Protein AF-A0A837IQN3-F1 (afdb_monomer)

Foldseek 3Di:
DDDDDDDDDDDDDDDDDPPPVPPPPPPPFLPWPKDWWWFQDPVQRFIKIKMFGPLFFQKKWKAFPDPQDIDMDGPPPRDRMDMDTRQPSDHQVSQQRWIKMWTAGPVRRIKIWTWHHADPRRITDIDIDGPDDPDPDPDDDPDDPPDDDDPDPDPDQPPDDAPDVLLVRQGDPVSSVVSCVDLVRVVSVLVVCVVSVNDDPVVSVVSVVVNVCVVVVHDSND

pLDDT: mean 77.48, std 19.76, range [36.91, 95.38]

Nearest PDB structures (foldseek):
  1m4k-assembly1_A  TM=4.590E-01  e=3.518E-01  Homo sapiens
  5mc6-assembly1_k  TM=3.216E-01  e=1.235E+00  Saccharomyces cerevisiae S288C
  8qcb-assembly1_D  TM=3.231E-01  e=1.769E+00  Saccharomyces cerevisiae
  4buj-assembly2_G  TM=3.350E-01  e=3.848E+00  Saccharomyces cerevisiae S288C

Organism: NCBI:txid1618621

Sequence (222 aa):
MSESSKLSKLSKLSLIGLLVFVFFIAQAQTTGNATLSLVKDKSSDLFVLTFGDPEGIQSFALEFSTDKPPYSGDLGGCPKSRKIDNIGAVNDSDLAKTVKGRIVDCRGGETEFEISSTDASGRAQVKKLSKEPPPPATAPTPSVVAPTPAPTSVEPKKELKYPIAELGNCSSEESCKKYCDGPANMERCVAFAEEHNLIPREEIERGKKFIEVVKSGGGPGG

Structure (mmCIF, N/CA/C/O backbone):
data_AF-A0A837IQN3-F1
#
_entry.id   AF-A0A837IQN3-F1
#
loop_
_atom_site.group_PDB
_atom_site.id
_atom_site.type_symbol
_atom_site.label_atom_id
_atom_site.label_alt_id
_atom_site.label_comp_id
_atom_site.label_asym_id
_atom_site.label_entity_id
_atom_site.label_seq_id
_atom_site.pdbx_PDB_ins_code
_atom_site.Cartn_x
_atom_site.Cartn_y
_atom_site.Cartn_z
_atom_site.occupancy
_atom_site.B_iso_or_equiv
_atom_site.auth_seq_id
_atom_site.auth_comp_id
_atom_site.auth_asym_id
_atom_site.auth_atom_id
_atom_site.pdbx_PDB_model_num
ATOM 1 N N . MET A 1 1 ? 53.420 33.203 59.056 1.00 40.72 1 MET A N 1
ATOM 2 C CA . MET A 1 1 ? 53.533 33.263 57.581 1.00 40.72 1 MET A CA 1
ATOM 3 C C . MET A 1 1 ? 52.164 33.706 57.072 1.00 40.72 1 MET A C 1
ATOM 5 O O . MET A 1 1 ? 51.262 32.890 57.061 1.00 40.72 1 MET A O 1
ATOM 9 N N . SER A 1 2 ? 51.817 34.995 57.066 1.00 40.25 2 SER A N 1
ATOM 10 C CA . SER A 1 2 ? 52.305 36.100 56.218 1.00 40.25 2 SER A CA 1
ATOM 11 C C . SER A 1 2 ? 52.022 35.877 54.730 1.00 40.25 2 SER A C 1
ATOM 13 O O . SER A 1 2 ? 52.845 35.261 54.076 1.00 40.25 2 SER A O 1
ATOM 15 N N . GLU A 1 3 ? 50.856 36.342 54.260 1.00 45.78 3 GLU A N 1
ATOM 16 C CA . GLU A 1 3 ? 50.618 37.136 53.029 1.00 45.78 3 GLU A CA 1
ATOM 17 C C . GLU A 1 3 ? 49.091 37.320 52.885 1.00 45.78 3 GLU A C 1
ATOM 19 O O . GLU A 1 3 ? 48.366 36.392 52.554 1.00 45.78 3 GLU A O 1
ATOM 24 N N . SER A 1 4 ? 48.472 38.364 53.438 1.00 44.56 4 SER A N 1
ATOM 25 C CA . SER A 1 4 ? 48.421 39.759 52.972 1.00 44.56 4 SER A CA 1
ATOM 26 C C . SER A 1 4 ? 47.969 39.961 51.518 1.00 44.56 4 SER A C 1
ATOM 28 O O . SER A 1 4 ? 48.751 39.941 50.579 1.00 44.56 4 SER A O 1
ATOM 30 N N . SER A 1 5 ? 46.719 40.428 51.424 1.00 43.44 5 SER A N 1
ATOM 31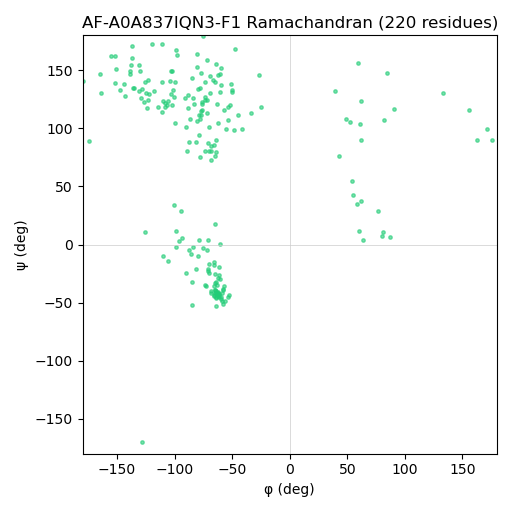 C CA . SER A 1 5 ? 46.314 41.639 50.692 1.00 43.44 5 SER A CA 1
ATOM 32 C C . SER A 1 5 ? 46.099 41.569 49.172 1.00 43.44 5 SER A C 1
ATOM 34 O O . SER A 1 5 ? 47.027 41.698 48.384 1.00 43.44 5 SER A O 1
ATOM 36 N N . LYS A 1 6 ? 44.822 41.621 48.764 1.00 42.06 6 LYS A N 1
ATOM 37 C CA . LYS A 1 6 ? 44.186 42.878 48.303 1.00 42.06 6 LYS A CA 1
ATOM 38 C C . LYS A 1 6 ? 42.692 42.678 48.037 1.00 42.06 6 LYS A C 1
ATOM 40 O O . LYS A 1 6 ? 42.242 42.415 46.929 1.00 42.06 6 LYS A O 1
ATOM 45 N N . LEU A 1 7 ? 41.924 42.881 49.102 1.00 46.28 7 LEU A N 1
ATOM 46 C CA . LEU A 1 7 ? 40.543 43.333 49.037 1.00 46.28 7 LEU A CA 1
ATOM 47 C C . LEU A 1 7 ? 40.584 44.867 48.911 1.00 46.28 7 LEU A C 1
ATOM 49 O O . LEU A 1 7 ? 41.174 45.514 49.775 1.00 46.28 7 LEU A O 1
ATOM 53 N N . SER A 1 8 ? 40.019 45.445 47.847 1.00 40.47 8 SER A N 1
ATOM 54 C CA . SER A 1 8 ? 39.244 46.708 47.853 1.00 40.47 8 SER A CA 1
ATOM 55 C C . SER A 1 8 ? 39.238 47.412 46.490 1.00 40.47 8 SER A C 1
ATOM 57 O O . SER A 1 8 ? 40.264 47.894 46.015 1.00 40.47 8 SER A O 1
ATOM 59 N N . LYS A 1 9 ? 38.036 47.507 45.903 1.00 42.97 9 LYS A N 1
ATOM 60 C CA . LYS A 1 9 ? 37.365 48.718 45.369 1.00 42.97 9 LYS A CA 1
ATOM 61 C C . LYS A 1 9 ? 36.244 48.249 44.422 1.00 42.97 9 LYS A C 1
ATOM 63 O O . LYS A 1 9 ? 36.519 47.818 43.315 1.00 42.97 9 LYS A O 1
ATOM 68 N N . LEU A 1 10 ? 35.020 48.024 44.908 1.00 46.28 10 LEU A N 1
ATOM 69 C CA . LEU A 1 10 ? 33.919 49.005 45.017 1.00 46.28 10 LEU A CA 1
ATOM 70 C C . LEU A 1 10 ? 33.645 49.811 43.735 1.00 46.28 10 LEU A C 1
ATOM 72 O O . LEU A 1 10 ? 34.372 50.759 43.455 1.00 46.28 10 LEU A O 1
ATOM 76 N N . SER A 1 11 ? 32.519 49.492 43.080 1.00 36.91 11 SER A N 1
ATOM 77 C CA . SER A 1 11 ? 31.641 50.325 42.218 1.00 36.91 11 SER A CA 1
ATOM 78 C C . SER A 1 11 ? 31.300 49.570 40.933 1.00 36.91 11 SER A C 1
ATOM 80 O O . SER A 1 11 ? 32.215 49.124 40.266 1.00 36.91 11 SER A O 1
ATOM 82 N N . LYS A 1 12 ? 30.071 49.415 40.441 1.00 42.44 12 LYS A N 1
ATOM 83 C CA . LYS A 1 12 ? 28.720 49.920 40.737 1.00 42.44 12 LYS A CA 1
ATOM 84 C C . LYS A 1 12 ? 27.779 48.959 39.968 1.00 42.44 12 LYS A C 1
ATOM 86 O O . LYS A 1 12 ? 28.095 48.591 38.847 1.00 42.44 12 LYS A O 1
ATOM 91 N N . LEU A 1 13 ? 26.744 48.423 40.614 1.00 44.00 13 LEU A N 1
ATOM 92 C CA . LEU A 1 13 ? 25.331 48.694 40.292 1.00 44.00 13 LEU A CA 1
ATOM 93 C C . LEU A 1 13 ? 24.852 48.296 38.870 1.00 44.00 13 LEU A C 1
ATOM 95 O O . LEU A 1 13 ? 25.105 49.028 37.925 1.00 44.00 13 LEU A O 1
ATOM 99 N N . SER A 1 14 ? 24.105 47.186 38.766 1.00 43.91 14 SER A N 1
ATOM 100 C CA . SER A 1 14 ? 22.840 46.997 38.007 1.00 43.91 14 SER A CA 1
ATOM 101 C C . SER A 1 14 ? 22.526 45.492 38.052 1.00 43.91 14 SER A C 1
ATOM 103 O O . SER A 1 14 ? 23.272 44.698 37.497 1.00 43.91 14 SER A O 1
ATOM 105 N N . LEU A 1 15 ? 21.639 44.979 38.909 1.00 45.91 15 LEU A N 1
ATOM 106 C CA . LEU A 1 15 ? 20.175 44.946 38.769 1.00 45.91 15 LEU A CA 1
ATOM 107 C C . LEU A 1 15 ? 19.699 44.653 37.334 1.00 45.91 15 LEU A C 1
ATOM 109 O O . LEU A 1 15 ? 20.104 45.356 36.412 1.00 45.91 15 LEU A O 1
ATOM 113 N N . ILE A 1 16 ? 18.752 43.704 37.231 1.00 50.19 16 ILE A N 1
ATOM 114 C CA . ILE A 1 16 ? 18.072 43.159 36.035 1.00 50.19 16 ILE A CA 1
ATOM 115 C C . ILE A 1 16 ? 18.830 41.943 35.468 1.00 50.19 16 ILE A C 1
ATOM 117 O O . ILE A 1 16 ? 19.965 42.061 35.047 1.00 50.19 16 ILE A O 1
ATOM 121 N N . GLY A 1 17 ? 18.315 40.721 35.420 1.00 50.53 17 GLY A N 1
ATOM 122 C CA . GLY A 1 17 ? 16.997 40.187 35.706 1.00 50.53 17 GLY A CA 1
ATOM 123 C C . GLY A 1 17 ? 17.070 38.677 35.468 1.00 50.53 17 GLY A C 1
ATOM 124 O O . GLY A 1 17 ? 17.737 38.208 34.549 1.00 50.53 17 GLY A O 1
ATOM 125 N N . LEU A 1 18 ? 16.411 37.927 36.342 1.00 51.44 18 LEU A N 1
ATOM 126 C CA . LEU A 1 18 ? 16.206 36.487 36.274 1.00 51.44 18 LEU A CA 1
ATOM 127 C C . LEU A 1 18 ? 15.337 36.144 35.044 1.00 51.44 18 LEU A C 1
ATOM 129 O O . LEU A 1 18 ? 14.146 35.888 35.174 1.00 51.44 18 LEU A O 1
ATOM 133 N N . LEU A 1 19 ? 15.905 36.177 33.838 1.00 51.06 19 LEU A N 1
ATOM 134 C CA . LEU A 1 19 ? 15.288 35.606 32.639 1.00 51.06 19 LEU A CA 1
ATOM 135 C C . LEU A 1 19 ? 15.731 34.147 32.546 1.00 51.06 19 LEU A C 1
ATOM 137 O O . LEU A 1 19 ? 16.654 33.790 31.816 1.00 51.06 19 LEU A O 1
ATOM 141 N N . VAL A 1 20 ? 15.063 33.296 33.327 1.00 53.78 20 VAL A N 1
ATOM 142 C CA . VAL A 1 20 ? 14.983 31.868 33.018 1.00 53.78 20 VAL A CA 1
ATOM 143 C C . VAL A 1 20 ? 14.225 31.788 31.697 1.00 53.78 20 VAL A C 1
ATOM 145 O O . VAL A 1 20 ? 12.997 31.777 31.659 1.00 53.78 20 VAL A O 1
ATOM 148 N N . PHE A 1 21 ? 14.975 31.832 30.600 1.00 54.56 21 PHE A N 1
ATOM 149 C CA . PHE A 1 21 ? 14.478 31.591 29.257 1.00 54.56 21 PHE A CA 1
ATOM 150 C C . PHE A 1 21 ? 14.155 30.099 29.189 1.00 54.56 21 PHE A C 1
ATOM 152 O O . PHE A 1 21 ? 14.962 29.277 28.756 1.00 54.56 21 PHE A O 1
ATOM 159 N N . VAL A 1 22 ? 12.988 29.728 29.717 1.00 50.69 22 VAL A N 1
ATOM 160 C CA . VAL A 1 22 ? 12.409 28.413 29.479 1.00 50.69 22 VAL A CA 1
ATOM 161 C C . VAL A 1 22 ? 12.015 28.398 28.006 1.00 50.69 22 VAL A C 1
ATOM 163 O O . VAL A 1 22 ? 10.890 28.718 27.632 1.00 50.69 22 VAL A O 1
ATOM 166 N N . PHE A 1 23 ? 12.986 28.078 27.153 1.00 49.59 23 PHE A N 1
ATOM 167 C CA . PHE A 1 23 ? 12.760 27.618 25.793 1.00 49.59 23 PHE A CA 1
ATOM 168 C C . PHE A 1 23 ? 12.019 26.277 25.904 1.00 49.59 23 PHE A C 1
ATOM 170 O O . PHE A 1 23 ? 12.611 25.204 25.812 1.00 49.59 23 PHE A O 1
ATOM 177 N N . PHE A 1 24 ? 10.706 26.325 26.138 1.00 46.81 24 PHE A N 1
ATOM 178 C CA . PHE A 1 24 ? 9.820 25.226 25.774 1.00 46.81 24 PHE A CA 1
ATOM 179 C C . PHE A 1 24 ? 9.775 25.198 24.246 1.00 46.81 24 PHE A C 1
ATOM 181 O O . PHE A 1 24 ? 8.877 25.749 23.613 1.00 46.81 24 PHE A O 1
ATOM 188 N N . ILE A 1 25 ? 10.803 24.602 23.640 1.00 51.53 25 ILE A N 1
ATOM 189 C CA . ILE A 1 25 ? 10.743 24.205 22.240 1.00 51.53 25 ILE A CA 1
ATOM 190 C C 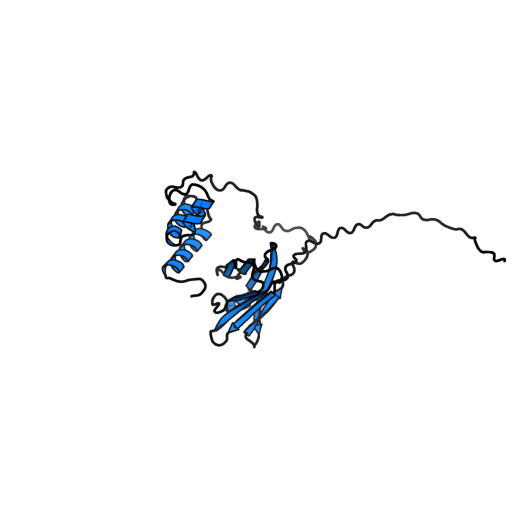. ILE A 1 25 ? 9.758 23.039 22.204 1.00 51.53 25 ILE A C 1
ATOM 192 O O . ILE A 1 25 ? 10.087 21.920 22.598 1.00 51.53 25 ILE A O 1
ATOM 196 N N . ALA A 1 26 ? 8.530 23.321 21.780 1.00 51.56 26 ALA A N 1
ATOM 197 C CA . ALA A 1 26 ? 7.564 22.304 21.403 1.00 51.56 26 ALA A CA 1
ATOM 198 C C . ALA A 1 26 ? 8.096 21.582 20.156 1.00 51.56 26 ALA A C 1
ATOM 200 O O . ALA A 1 26 ? 7.812 21.965 19.025 1.00 51.56 26 ALA A O 1
ATOM 201 N N . GLN A 1 27 ? 8.927 20.563 20.365 1.00 44.50 27 GLN A N 1
ATOM 202 C CA . GLN A 1 27 ? 9.360 19.664 19.307 1.00 44.50 27 GLN A CA 1
ATOM 203 C C . GLN A 1 27 ? 8.261 18.618 19.100 1.00 44.50 27 GLN A C 1
ATOM 205 O O . GLN A 1 27 ? 8.277 17.556 19.719 1.00 44.50 27 GLN A O 1
ATOM 210 N N . ALA A 1 28 ? 7.289 18.909 18.237 1.00 48.69 28 ALA A N 1
ATOM 211 C CA . ALA A 1 28 ? 6.463 17.860 17.649 1.00 48.69 28 ALA A CA 1
ATOM 212 C C . ALA A 1 28 ? 7.322 17.131 16.602 1.00 48.69 28 ALA A C 1
ATOM 214 O O . ALA A 1 28 ? 7.287 17.449 15.416 1.00 48.69 28 ALA A O 1
ATOM 215 N N . GLN A 1 29 ? 8.181 16.219 17.060 1.00 42.34 29 GLN A N 1
ATOM 216 C CA . GLN A 1 29 ? 9.020 15.414 16.180 1.00 42.34 29 GLN A CA 1
ATOM 217 C C . GLN A 1 29 ? 8.162 14.304 15.573 1.00 42.34 29 GLN A C 1
ATOM 219 O O . GLN A 1 29 ? 7.694 13.415 16.278 1.00 42.34 29 GLN A O 1
ATOM 224 N N . THR A 1 30 ? 7.967 14.325 14.259 1.00 48.56 30 THR A N 1
ATOM 225 C CA . THR A 1 30 ? 7.559 13.125 13.524 1.00 48.56 30 THR A CA 1
ATOM 226 C C . THR A 1 30 ? 8.818 12.273 13.330 1.00 48.56 30 THR A C 1
ATOM 228 O O . THR A 1 30 ? 9.626 12.546 12.444 1.00 48.56 30 THR A O 1
ATOM 231 N N . THR A 1 31 ? 9.036 11.320 14.243 1.00 56.06 31 THR A N 1
ATOM 232 C CA . THR A 1 31 ? 10.274 10.535 14.446 1.00 56.06 31 THR A CA 1
ATOM 233 C C . THR A 1 31 ? 10.292 9.189 13.720 1.00 56.06 31 THR A C 1
ATOM 235 O O . THR A 1 31 ? 10.882 8.235 14.223 1.00 56.06 31 THR A O 1
ATOM 238 N N . GLY A 1 32 ? 9.608 9.042 12.590 1.00 67.75 32 GLY A N 1
ATOM 239 C CA . GLY A 1 32 ? 9.629 7.762 11.887 1.00 67.75 32 GLY A CA 1
ATOM 240 C C . GLY A 1 32 ? 11.016 7.497 11.287 1.00 67.75 32 GLY A C 1
ATOM 241 O O . GLY A 1 32 ? 11.582 8.372 10.621 1.00 67.75 32 GLY A O 1
ATOM 242 N N . ASN A 1 33 ? 11.599 6.316 11.515 1.00 83.44 33 ASN A N 1
ATOM 243 C CA . ASN A 1 33 ? 12.927 5.935 11.005 1.00 83.44 33 ASN A CA 1
ATOM 244 C C . ASN A 1 33 ? 12.861 5.076 9.741 1.00 83.44 33 ASN A C 1
ATOM 246 O O . ASN A 1 33 ? 13.891 4.574 9.283 1.00 83.44 33 ASN A O 1
ATOM 250 N N . ALA A 1 34 ? 11.680 4.972 9.135 1.00 92.25 34 ALA A N 1
ATOM 251 C CA . ALA A 1 34 ? 11.477 4.139 7.973 1.00 92.25 34 ALA A CA 1
ATOM 252 C C . ALA A 1 34 ? 12.380 4.544 6.800 1.00 92.25 34 ALA A C 1
ATOM 254 O O . ALA A 1 34 ? 12.748 5.715 6.607 1.00 92.25 34 ALA A O 1
ATOM 255 N N . THR A 1 35 ? 12.674 3.539 5.988 1.00 94.25 35 THR A N 1
ATOM 256 C CA . THR A 1 35 ? 13.370 3.602 4.709 1.00 94.25 35 THR A CA 1
ATOM 257 C C . THR A 1 35 ? 12.471 2.999 3.639 1.00 94.25 35 THR A C 1
ATOM 259 O O . THR A 1 35 ? 11.776 2.013 3.889 1.00 94.25 35 THR A O 1
ATOM 262 N N . LEU A 1 36 ? 12.485 3.594 2.448 1.00 94.81 36 LEU A N 1
ATOM 263 C CA . LEU A 1 36 ? 11.714 3.145 1.295 1.00 94.81 36 LEU A CA 1
ATOM 264 C C . LEU A 1 36 ? 12.612 3.188 0.058 1.00 94.81 36 LEU A C 1
ATOM 266 O O . LEU A 1 36 ? 13.326 4.162 -0.168 1.00 94.81 36 LEU A O 1
ATOM 270 N N . SER A 1 37 ? 12.575 2.125 -0.738 1.00 94.44 37 SER A N 1
ATOM 271 C CA . SER A 1 37 ? 13.265 2.010 -2.020 1.00 94.44 37 SER A CA 1
ATOM 272 C C . SER A 1 37 ? 12.320 1.407 -3.048 1.00 94.44 37 SER A C 1
ATOM 274 O O . SER A 1 37 ? 11.650 0.415 -2.765 1.00 94.44 37 SER A O 1
ATOM 276 N N . LEU A 1 38 ? 12.285 1.994 -4.240 1.00 94.75 38 LEU A N 1
ATOM 277 C CA . LEU A 1 38 ? 11.499 1.506 -5.362 1.00 94.75 38 LEU A CA 1
ATOM 278 C C . LEU A 1 38 ? 12.426 1.343 -6.568 1.00 94.75 38 LEU A C 1
ATOM 280 O O . LEU A 1 38 ? 13.103 2.291 -6.971 1.00 94.75 38 LEU A O 1
ATOM 284 N N . VAL A 1 39 ? 12.483 0.137 -7.126 1.00 95.19 39 VAL A N 1
ATOM 285 C CA . VAL A 1 39 ? 13.380 -0.196 -8.240 1.00 95.19 39 VAL A CA 1
ATOM 286 C C . VAL A 1 39 ? 12.585 -0.855 -9.352 1.00 95.19 39 VAL A C 1
ATOM 288 O O . VAL A 1 39 ? 11.894 -1.841 -9.114 1.00 95.19 39 VAL A O 1
ATOM 291 N N . LYS A 1 40 ? 12.692 -0.320 -10.564 1.00 93.50 40 LYS A N 1
ATOM 292 C CA . LYS A 1 40 ? 12.111 -0.903 -11.766 1.00 93.50 40 LYS A CA 1
ATOM 293 C C . LYS A 1 40 ? 12.953 -2.088 -12.222 1.00 93.50 40 LYS A C 1
ATOM 295 O O . LYS A 1 40 ? 14.149 -1.944 -12.491 1.00 93.50 40 LYS A O 1
ATOM 300 N N . ASP A 1 41 ? 12.334 -3.250 -12.329 1.00 88.88 41 ASP A N 1
ATOM 301 C CA . ASP A 1 41 ? 12.925 -4.407 -12.977 1.00 88.88 41 ASP A CA 1
ATOM 302 C C . ASP A 1 41 ? 12.804 -4.245 -14.497 1.00 88.88 41 ASP A C 1
ATOM 304 O O . ASP A 1 41 ? 11.721 -4.290 -15.077 1.00 88.88 41 ASP A O 1
ATOM 308 N N . LYS A 1 42 ? 13.948 -4.058 -15.157 1.00 84.31 42 LYS A N 1
ATOM 309 C CA . LYS A 1 42 ? 14.022 -3.848 -16.610 1.00 84.31 42 LYS A CA 1
ATOM 310 C C . LYS A 1 42 ? 13.587 -5.070 -17.423 1.00 84.31 42 LYS A C 1
ATOM 312 O O . LYS A 1 42 ? 13.355 -4.927 -18.618 1.00 84.31 42 LYS A O 1
ATOM 317 N N . SER A 1 43 ? 13.535 -6.256 -16.813 1.00 85.31 43 SER A N 1
ATOM 318 C CA . SER A 1 43 ? 13.148 -7.491 -17.500 1.00 85.31 43 SER A CA 1
ATOM 319 C C . SER A 1 43 ? 11.635 -7.700 -17.553 1.00 85.31 43 SER A C 1
ATOM 321 O O . SER A 1 43 ? 11.133 -8.244 -18.533 1.00 85.31 43 SER A O 1
ATOM 323 N N . SER A 1 44 ? 10.916 -7.241 -16.527 1.00 85.69 44 SER A N 1
ATOM 324 C CA . SER A 1 44 ? 9.467 -7.412 -16.384 1.00 85.69 44 SER A CA 1
ATOM 325 C C . SER A 1 44 ? 8.675 -6.113 -16.561 1.00 85.69 44 SER A C 1
ATOM 327 O O . SER A 1 44 ? 7.454 -6.164 -16.654 1.00 85.69 44 SER A O 1
ATOM 329 N N . ASP A 1 45 ? 9.350 -4.958 -16.614 1.00 84.50 45 ASP A N 1
ATOM 330 C CA . ASP A 1 45 ? 8.751 -3.612 -16.576 1.00 84.50 45 ASP A CA 1
ATOM 331 C C . ASP A 1 45 ? 7.942 -3.333 -15.287 1.00 84.50 45 ASP A C 1
ATOM 333 O O . ASP A 1 45 ? 7.252 -2.320 -15.179 1.00 84.50 45 ASP A O 1
ATOM 337 N N . LEU A 1 46 ? 8.063 -4.209 -14.280 1.00 89.81 46 LEU A N 1
ATOM 338 C CA . LEU A 1 46 ? 7.406 -4.112 -12.976 1.00 89.81 46 LEU A CA 1
ATOM 339 C C . LEU A 1 46 ? 8.343 -3.518 -11.926 1.00 89.81 46 LEU A C 1
ATOM 341 O O . LEU A 1 46 ? 9.564 -3.494 -12.081 1.00 89.81 46 LEU A O 1
ATOM 345 N N . PHE A 1 47 ? 7.773 -3.061 -10.814 1.00 92.75 47 PHE A N 1
ATOM 346 C CA . PHE A 1 47 ? 8.546 -2.477 -9.725 1.00 92.75 47 PHE A CA 1
ATOM 347 C C . PHE A 1 47 ? 8.714 -3.427 -8.541 1.00 92.75 47 PHE A C 1
ATOM 349 O O . PHE A 1 47 ? 7.849 -4.238 -8.207 1.00 92.75 47 PHE A O 1
ATOM 356 N N . VAL A 1 48 ? 9.847 -3.261 -7.872 1.00 94.06 48 VAL A N 1
ATOM 357 C CA . VAL A 1 48 ? 10.201 -3.885 -6.605 1.00 94.06 48 VAL A CA 1
ATOM 358 C C . VAL A 1 48 ? 10.220 -2.799 -5.541 1.00 94.06 48 VAL A C 1
ATOM 360 O O . VAL A 1 48 ? 11.059 -1.896 -5.578 1.00 94.06 48 VAL A O 1
ATOM 363 N N . LEU A 1 49 ? 9.301 -2.890 -4.585 1.00 93.94 49 LEU A N 1
ATOM 364 C CA . LEU A 1 49 ? 9.219 -1.992 -3.438 1.00 93.94 49 LEU A CA 1
ATOM 365 C C . LEU A 1 49 ? 9.836 -2.677 -2.223 1.00 93.94 49 LEU A C 1
ATOM 367 O O . LEU A 1 49 ? 9.470 -3.793 -1.858 1.00 93.94 49 LEU A O 1
ATOM 371 N N . THR A 1 50 ? 10.783 -2.004 -1.588 1.00 94.75 50 THR A N 1
ATOM 372 C CA . THR A 1 50 ? 11.430 -2.469 -0.362 1.00 94.75 50 THR A CA 1
ATOM 373 C C . THR A 1 50 ? 11.297 -1.400 0.702 1.00 94.75 50 THR A C 1
ATOM 375 O O . THR A 1 50 ? 11.636 -0.242 0.462 1.00 94.75 50 THR A O 1
ATOM 378 N N . PHE A 1 51 ? 10.842 -1.791 1.884 1.00 93.38 51 PHE A N 1
ATOM 379 C CA . PHE A 1 51 ? 10.758 -0.912 3.040 1.00 93.38 51 PHE A CA 1
ATOM 380 C C . PHE A 1 51 ? 11.383 -1.554 4.274 1.00 93.38 51 PHE A C 1
ATOM 382 O O . PHE A 1 51 ? 11.407 -2.780 4.418 1.00 93.38 51 PHE A O 1
ATOM 389 N N . GLY A 1 52 ? 11.924 -0.708 5.145 1.00 94.88 52 GLY A N 1
ATOM 390 C CA . GLY A 1 52 ? 12.622 -1.112 6.360 1.00 94.88 52 GLY A CA 1
ATOM 391 C C . GLY A 1 52 ? 12.429 -0.093 7.469 1.00 94.88 52 GLY A C 1
ATOM 392 O O . GLY A 1 52 ? 12.613 1.095 7.224 1.00 94.88 52 GLY A O 1
ATOM 393 N N . ASP A 1 53 ? 12.103 -0.553 8.672 1.00 94.38 53 ASP A N 1
ATOM 394 C CA . ASP A 1 53 ? 11.981 0.288 9.860 1.00 94.38 53 ASP A CA 1
ATOM 395 C C . ASP A 1 53 ? 12.496 -0.484 11.097 1.00 94.38 53 ASP A C 1
ATOM 397 O O . ASP A 1 53 ? 12.083 -1.631 11.316 1.00 94.38 53 ASP A O 1
ATOM 401 N N . PRO A 1 54 ? 13.426 0.078 11.899 1.00 93.19 54 PRO A N 1
ATOM 402 C CA . PRO A 1 54 ? 13.941 -0.589 13.098 1.00 93.19 54 PRO A CA 1
ATOM 403 C C . PRO A 1 54 ? 12.862 -0.878 14.151 1.00 93.19 54 PRO A C 1
ATOM 405 O O . PRO A 1 54 ? 13.005 -1.842 14.915 1.00 93.19 54 PRO A O 1
ATOM 408 N N . GLU A 1 55 ? 11.787 -0.093 14.163 1.00 93.12 55 GLU A N 1
ATOM 409 C CA . GLU A 1 55 ? 10.617 -0.252 15.022 1.00 93.12 55 GLU A CA 1
ATOM 410 C C . GLU A 1 55 ? 9.633 -1.324 14.544 1.00 93.12 55 GLU A C 1
ATOM 412 O O . GLU A 1 55 ? 8.727 -1.707 15.287 1.00 93.12 55 GLU A O 1
ATOM 417 N N . GLY A 1 56 ? 9.831 -1.840 13.332 1.00 93.50 56 GLY A N 1
ATOM 418 C CA . GLY A 1 56 ? 8.888 -2.732 12.678 1.00 93.50 56 GLY A CA 1
ATOM 419 C C . GLY A 1 56 ? 7.787 -1.964 11.957 1.00 93.50 56 GLY A C 1
ATOM 420 O O . GLY A 1 56 ? 7.361 -0.889 12.370 1.00 93.50 56 GLY A O 1
ATOM 421 N N . ILE A 1 57 ? 7.331 -2.540 10.853 1.00 94.44 57 ILE A N 1
ATOM 422 C CA . ILE A 1 57 ? 6.432 -1.888 9.908 1.00 94.44 57 ILE A CA 1
ATOM 423 C C . ILE A 1 57 ? 5.025 -2.426 10.132 1.00 94.44 57 ILE A C 1
ATOM 425 O O . ILE A 1 57 ? 4.791 -3.629 9.997 1.00 94.44 57 ILE A O 1
ATOM 429 N N . GLN A 1 58 ? 4.093 -1.544 10.473 1.00 94.56 58 GLN A N 1
ATOM 430 C CA . GLN A 1 58 ? 2.694 -1.903 10.667 1.00 94.56 58 GLN A CA 1
ATOM 431 C C . GLN A 1 58 ? 1.953 -1.903 9.331 1.00 94.56 58 GLN A C 1
ATOM 433 O O . GLN A 1 58 ? 1.332 -2.904 8.963 1.00 94.56 58 GLN A O 1
ATOM 438 N N . SER A 1 59 ? 2.067 -0.802 8.592 1.00 93.88 59 SER A N 1
ATOM 439 C CA . SER A 1 59 ? 1.384 -0.603 7.318 1.00 93.88 59 SER A CA 1
ATOM 440 C C . SER A 1 59 ? 2.161 0.333 6.397 1.00 93.88 59 SER A C 1
ATOM 442 O O . SER A 1 59 ? 3.066 1.064 6.815 1.00 93.88 59 SER A O 1
ATOM 444 N N . PHE A 1 60 ? 1.821 0.287 5.113 1.00 94.38 60 PHE A N 1
ATOM 445 C CA . PHE A 1 60 ? 2.350 1.195 4.104 1.00 94.38 60 PHE A CA 1
ATOM 446 C C . PHE A 1 60 ? 1.241 1.654 3.157 1.00 94.38 60 PHE A C 1
ATOM 448 O O . PHE A 1 60 ? 0.262 0.938 2.936 1.00 94.38 60 PHE A O 1
ATOM 455 N N . ALA A 1 61 ? 1.422 2.825 2.556 1.00 93.56 61 ALA A N 1
ATOM 456 C CA . ALA A 1 61 ? 0.554 3.352 1.513 1.00 93.56 61 ALA A CA 1
ATOM 457 C C . ALA A 1 61 ? 1.366 4.117 0.465 1.00 93.56 61 ALA A C 1
ATOM 459 O O . ALA A 1 61 ? 2.273 4.873 0.805 1.00 93.56 61 ALA A O 1
ATOM 460 N N . LEU A 1 62 ? 1.029 3.925 -0.806 1.00 92.94 62 LEU A N 1
ATOM 461 C CA . LEU A 1 62 ? 1.460 4.740 -1.932 1.00 92.94 62 LEU A CA 1
ATOM 462 C C . LEU A 1 62 ? 0.233 5.443 -2.513 1.00 92.94 62 LEU A C 1
ATOM 464 O O . LEU A 1 62 ? -0.697 4.793 -2.990 1.00 92.94 62 LEU A O 1
ATOM 468 N N . GLU A 1 63 ? 0.239 6.765 -2.478 1.00 90.88 63 GLU A N 1
ATOM 469 C CA . GLU A 1 63 ? -0.807 7.625 -3.013 1.00 90.88 63 GLU A CA 1
ATOM 470 C C . GLU A 1 63 ? -0.346 8.221 -4.344 1.00 90.88 63 GLU A C 1
ATOM 472 O O . GLU A 1 63 ? 0.748 8.784 -4.463 1.00 90.88 63 GLU A O 1
ATOM 477 N N . PHE A 1 64 ? -1.201 8.102 -5.354 1.00 89.12 64 PHE A N 1
ATOM 478 C CA . PHE A 1 64 ? -0.942 8.604 -6.694 1.00 89.12 64 PHE A CA 1
ATOM 479 C C . PHE A 1 64 ? -1.659 9.940 -6.889 1.00 89.12 64 PHE A C 1
ATOM 481 O O . PHE A 1 64 ? -2.807 10.097 -6.492 1.00 89.12 64 PHE A O 1
ATOM 488 N N . SER A 1 65 ? -1.009 10.895 -7.555 1.00 77.25 65 SER A N 1
ATOM 489 C CA . SER A 1 65 ? -1.602 12.204 -7.889 1.00 77.25 65 SER A CA 1
ATOM 490 C C . SER A 1 65 ? -2.688 12.136 -8.982 1.00 77.25 65 SER A C 1
ATOM 492 O O . SER A 1 65 ? -3.165 13.164 -9.455 1.00 77.25 65 SER A O 1
ATOM 494 N N . THR A 1 66 ? -3.031 10.938 -9.453 1.00 73.44 66 THR A N 1
ATOM 495 C CA . THR A 1 66 ? -4.026 10.658 -10.499 1.00 73.44 66 THR A CA 1
ATOM 496 C C . THR A 1 66 ? -5.243 9.959 -9.889 1.00 73.44 66 THR A C 1
ATOM 498 O O . THR A 1 66 ? -5.188 9.527 -8.744 1.00 73.44 66 THR A O 1
ATOM 501 N N . ASP A 1 67 ? -6.323 9.765 -10.654 1.00 73.19 67 ASP A N 1
ATOM 502 C CA . ASP A 1 67 ? -7.525 9.011 -10.232 1.00 73.19 67 ASP A CA 1
ATOM 503 C C . ASP A 1 67 ? -7.275 7.501 -9.974 1.00 73.19 67 ASP A C 1
ATOM 505 O O . ASP A 1 67 ? -8.195 6.677 -9.984 1.00 73.19 67 ASP A O 1
ATOM 509 N N . LYS A 1 68 ? -6.014 7.100 -9.787 1.00 81.56 68 LYS A N 1
ATOM 510 C CA . LYS A 1 68 ? -5.606 5.737 -9.473 1.00 81.56 68 LYS A CA 1
ATOM 511 C C . LYS A 1 68 ? -5.824 5.481 -7.978 1.00 81.56 68 LYS A C 1
ATOM 513 O O . LYS A 1 68 ? -5.420 6.306 -7.159 1.00 81.56 68 LYS A O 1
ATOM 518 N N . PRO A 1 69 ? -6.426 4.342 -7.595 1.00 81.25 69 PRO A N 1
ATOM 519 C CA . PRO A 1 69 ? -6.569 4.003 -6.187 1.00 81.25 69 PRO A CA 1
ATOM 520 C C . PRO A 1 69 ? -5.189 3.885 -5.519 1.00 81.25 69 PRO A C 1
ATOM 522 O O . PRO A 1 69 ? -4.234 3.453 -6.176 1.00 81.25 69 PRO A O 1
ATOM 525 N N . PRO A 1 70 ? -5.070 4.242 -4.229 1.00 87.12 70 PRO A N 1
ATOM 526 C CA . PRO A 1 70 ? -3.822 4.090 -3.501 1.00 87.12 70 PRO A CA 1
ATOM 527 C C . PRO A 1 70 ? -3.422 2.615 -3.430 1.00 87.12 70 PRO A C 1
ATOM 529 O O . PRO A 1 70 ? -4.266 1.721 -3.340 1.00 87.12 70 PRO A O 1
ATOM 532 N N . TYR A 1 71 ? -2.119 2.364 -3.462 1.00 89.00 71 TYR A N 1
ATOM 533 C CA . TYR A 1 71 ? -1.559 1.038 -3.255 1.00 89.00 71 TYR A CA 1
ATOM 534 C C . TYR A 1 71 ? -1.066 0.929 -1.815 1.00 89.00 71 TYR A C 1
ATOM 536 O O . TYR A 1 71 ? -0.037 1.498 -1.461 1.00 89.00 71 TYR A O 1
ATOM 544 N N . SER A 1 72 ? -1.808 0.223 -0.970 1.00 91.38 72 SER A N 1
ATOM 545 C CA . SER A 1 72 ? -1.542 0.134 0.467 1.00 91.38 72 SER A CA 1
ATOM 546 C C . SER A 1 72 ? -1.696 -1.287 0.988 1.00 91.38 72 SER A C 1
ATOM 548 O O . SER A 1 72 ? -2.362 -2.117 0.370 1.00 91.38 72 SER A O 1
ATOM 550 N N . GLY A 1 73 ? -1.113 -1.561 2.151 1.00 89.44 73 GLY A N 1
ATOM 551 C CA . GLY A 1 73 ? -1.285 -2.843 2.820 1.00 89.44 73 GLY A CA 1
ATOM 552 C C . GLY A 1 73 ? -0.849 -2.829 4.278 1.00 89.44 73 GLY A C 1
ATOM 553 O O . GLY A 1 73 ? 0.123 -2.168 4.650 1.00 89.44 73 GLY A O 1
ATOM 554 N N . ASP A 1 74 ? -1.558 -3.616 5.083 1.00 91.81 74 ASP A N 1
ATOM 555 C CA . ASP A 1 74 ? -1.182 -3.955 6.452 1.00 91.81 74 ASP A CA 1
ATOM 556 C C . ASP A 1 74 ? -0.299 -5.199 6.437 1.00 91.81 74 ASP A C 1
ATOM 558 O O . ASP A 1 74 ? -0.636 -6.217 5.827 1.00 91.81 74 ASP A O 1
ATOM 562 N N . LEU A 1 75 ? 0.854 -5.131 7.095 1.00 88.25 75 LEU A N 1
ATOM 563 C CA . LEU A 1 75 ? 1.818 -6.230 7.057 1.00 88.25 75 LEU A CA 1
ATOM 564 C C . LEU A 1 75 ? 1.593 -7.251 8.166 1.00 88.25 75 LEU A C 1
ATOM 566 O O . LEU A 1 75 ? 1.976 -8.406 7.990 1.00 88.25 75 LEU A O 1
ATOM 570 N N . GLY A 1 76 ? 0.968 -6.845 9.277 1.00 78.56 76 GLY A N 1
ATOM 571 C CA . GLY A 1 76 ? 0.799 -7.679 10.468 1.00 78.56 76 GLY A CA 1
ATOM 572 C C . GLY A 1 76 ? 2.138 -8.141 11.067 1.00 78.56 76 GLY A C 1
ATOM 573 O O . GLY A 1 76 ? 3.171 -8.182 10.409 1.00 78.56 76 GLY A O 1
ATOM 574 N N . GLY A 1 77 ? 2.176 -8.464 12.360 1.00 87.56 77 GLY A N 1
ATOM 575 C CA . GLY A 1 77 ? 3.377 -9.050 12.982 1.00 87.56 77 GLY A CA 1
ATOM 576 C C . GLY A 1 77 ? 4.642 -8.169 13.014 1.00 87.56 77 GLY A C 1
ATOM 577 O O . GLY A 1 77 ? 5.674 -8.637 13.487 1.00 87.56 77 GLY A O 1
ATOM 578 N N . CYS A 1 78 ? 4.570 -6.912 12.564 1.00 93.56 78 CYS A N 1
ATOM 579 C CA . CYS A 1 78 ? 5.620 -5.899 12.699 1.00 93.56 78 CYS A CA 1
ATOM 580 C C . CYS A 1 78 ? 7.005 -6.305 12.159 1.00 93.56 78 CYS A C 1
ATOM 582 O O . CYS A 1 78 ? 7.999 -6.223 12.890 1.00 93.56 78 CYS A O 1
ATOM 584 N N . PRO A 1 79 ? 7.131 -6.739 10.889 1.00 95.31 79 PRO A N 1
ATOM 585 C CA . PRO A 1 79 ? 8.430 -7.069 10.321 1.00 95.31 79 PRO A CA 1
ATOM 586 C C . PRO A 1 79 ? 9.320 -5.825 10.234 1.00 95.31 79 PRO A C 1
ATOM 588 O O . PRO A 1 79 ? 8.875 -4.749 9.843 1.00 95.31 79 PRO A O 1
ATOM 591 N N . LYS A 1 80 ? 10.611 -5.981 10.540 1.00 95.38 80 LYS A N 1
ATOM 592 C CA . LYS A 1 80 ? 11.604 -4.894 10.423 1.00 95.38 80 LYS A CA 1
ATOM 593 C C . LYS A 1 80 ? 11.935 -4.522 8.981 1.00 95.38 80 LYS A C 1
ATOM 595 O O . LYS A 1 80 ? 12.452 -3.442 8.716 1.00 95.38 80 LYS A O 1
ATOM 600 N N . SER A 1 81 ? 11.682 -5.428 8.045 1.00 94.06 81 SER A N 1
ATOM 601 C CA . SER A 1 81 ? 11.849 -5.186 6.621 1.00 94.06 81 SER A CA 1
ATOM 602 C C . SER A 1 81 ? 10.872 -6.026 5.823 1.00 94.06 81 SER A C 1
ATOM 604 O O . SER A 1 81 ? 10.468 -7.118 6.235 1.00 94.06 81 SER A O 1
ATOM 606 N N . ARG A 1 82 ? 10.488 -5.519 4.659 1.00 94.31 82 ARG A N 1
ATOM 607 C CA . ARG A 1 82 ? 9.608 -6.229 3.742 1.00 94.31 82 ARG A CA 1
ATOM 608 C C . ARG A 1 82 ? 9.901 -5.796 2.311 1.00 94.31 82 ARG A C 1
ATOM 610 O O . ARG A 1 82 ? 10.140 -4.626 2.025 1.00 94.31 82 ARG A O 1
ATOM 617 N N . LYS A 1 83 ? 9.899 -6.791 1.429 1.00 94.69 83 LYS A N 1
ATOM 618 C CA . LYS A 1 83 ? 10.084 -6.662 -0.013 1.00 94.69 83 LYS A CA 1
ATOM 619 C C . LYS A 1 83 ? 8.815 -7.146 -0.698 1.00 94.69 83 LYS A C 1
ATOM 621 O O . LYS A 1 83 ? 8.302 -8.209 -0.343 1.00 94.69 83 LYS A O 1
ATOM 626 N N . ILE A 1 84 ? 8.316 -6.357 -1.638 1.00 91.50 84 ILE A N 1
ATOM 627 C CA . ILE A 1 84 ? 7.187 -6.696 -2.494 1.00 91.50 84 ILE A CA 1
ATOM 628 C C . ILE A 1 84 ? 7.659 -6.560 -3.939 1.00 91.50 84 ILE A C 1
ATOM 630 O O . ILE A 1 84 ? 8.053 -5.479 -4.374 1.00 91.50 84 ILE A O 1
ATOM 634 N N . ASP A 1 85 ? 7.635 -7.679 -4.651 1.00 91.19 85 ASP A N 1
ATOM 635 C CA .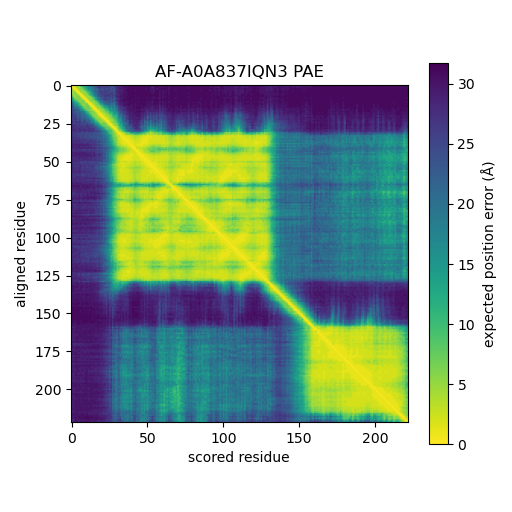 ASP A 1 85 ? 8.021 -7.779 -6.055 1.00 91.19 85 ASP A CA 1
ATOM 636 C C . ASP A 1 85 ? 6.777 -7.757 -6.962 1.00 91.19 85 ASP A C 1
ATOM 638 O O . ASP A 1 85 ? 5.657 -7.944 -6.484 1.00 91.19 85 ASP A O 1
ATOM 642 N N . ASN A 1 86 ? 6.985 -7.572 -8.270 1.00 87.94 86 ASN A N 1
ATOM 643 C CA . ASN A 1 86 ? 5.945 -7.610 -9.310 1.00 87.94 86 ASN A CA 1
ATOM 644 C C . ASN A 1 86 ? 4.847 -6.540 -9.168 1.00 87.94 86 ASN A C 1
ATOM 646 O O . ASN A 1 86 ? 3.677 -6.782 -9.460 1.00 87.94 86 ASN A O 1
ATOM 650 N N . ILE A 1 87 ? 5.207 -5.332 -8.737 1.00 89.12 87 ILE A N 1
ATOM 651 C CA . ILE A 1 87 ? 4.245 -4.239 -8.583 1.00 89.12 87 ILE A CA 1
ATOM 652 C C . ILE A 1 87 ? 3.985 -3.591 -9.944 1.00 89.12 87 ILE A C 1
ATOM 654 O O . ILE A 1 87 ? 4.807 -2.823 -10.442 1.00 89.12 87 ILE A O 1
ATOM 658 N N . GLY A 1 88 ? 2.808 -3.861 -10.511 1.00 84.62 88 GLY A N 1
ATOM 659 C CA . GLY A 1 88 ? 2.275 -3.159 -11.691 1.00 84.62 88 GLY A CA 1
ATOM 660 C C . GLY A 1 88 ? 1.486 -1.888 -11.352 1.00 84.62 88 GLY A C 1
ATOM 661 O O . GLY A 1 88 ? 1.050 -1.150 -12.234 1.00 84.62 88 GLY A O 1
ATOM 662 N N . ALA A 1 89 ? 1.290 -1.607 -10.059 1.00 79.75 89 ALA A N 1
ATOM 663 C CA . ALA A 1 89 ? 0.558 -0.436 -9.588 1.00 79.75 89 ALA A CA 1
ATOM 664 C C . ALA A 1 89 ? 1.347 0.877 -9.708 1.00 79.75 89 ALA A C 1
ATOM 666 O O . ALA A 1 89 ? 0.787 1.925 -9.418 1.00 79.75 89 ALA A O 1
ATOM 667 N N . VAL A 1 90 ? 2.603 0.876 -10.153 1.00 86.25 90 VAL A N 1
ATOM 668 C CA . VAL A 1 90 ? 3.401 2.095 -10.373 1.00 86.25 90 VAL A CA 1
ATOM 669 C C . VAL A 1 90 ? 3.929 2.075 -11.803 1.00 86.25 90 VAL A C 1
ATOM 671 O O . VAL A 1 90 ? 4.311 1.019 -12.293 1.00 86.25 90 VAL A O 1
ATOM 674 N N . ASN A 1 91 ? 3.938 3.223 -12.480 1.00 87.50 91 ASN A N 1
ATOM 675 C CA . ASN A 1 91 ? 4.553 3.382 -13.798 1.00 87.50 91 ASN A CA 1
ATOM 676 C C . ASN A 1 91 ? 5.347 4.698 -13.883 1.00 87.50 91 ASN A C 1
ATOM 678 O O . ASN A 1 91 ? 5.260 5.555 -13.002 1.00 87.50 91 ASN A O 1
ATOM 682 N N . ASP A 1 92 ? 6.106 4.877 -14.964 1.00 86.06 92 ASP A N 1
ATOM 683 C CA . ASP A 1 92 ? 6.967 6.055 -15.140 1.00 86.06 92 ASP A CA 1
ATOM 684 C C . ASP A 1 92 ? 6.173 7.377 -15.199 1.00 86.06 92 ASP A C 1
ATOM 686 O O . ASP A 1 92 ? 6.669 8.418 -14.767 1.00 86.06 92 ASP A O 1
ATOM 690 N N . SER A 1 93 ? 4.921 7.349 -15.677 1.00 86.38 93 SER A N 1
ATOM 691 C CA . SER A 1 93 ? 4.043 8.532 -15.715 1.00 86.38 93 SER A CA 1
ATOM 692 C C . SER A 1 93 ? 3.539 8.931 -14.328 1.00 86.38 93 SER A C 1
ATOM 694 O O . SER A 1 93 ? 3.412 10.121 -14.038 1.00 86.38 93 SER A O 1
ATOM 696 N N . ASP A 1 94 ? 3.274 7.948 -13.468 1.00 85.06 94 ASP A N 1
ATOM 697 C CA . ASP A 1 94 ? 2.915 8.161 -12.068 1.00 85.06 94 ASP A CA 1
ATOM 698 C C . ASP A 1 94 ? 4.109 8.781 -11.320 1.00 85.06 94 ASP A C 1
ATOM 700 O O . ASP A 1 94 ? 3.954 9.782 -10.621 1.00 85.06 94 ASP A O 1
ATOM 704 N N . LEU A 1 95 ? 5.323 8.261 -11.546 1.00 87.31 95 LEU A N 1
ATOM 705 C CA . LEU A 1 95 ? 6.560 8.794 -10.960 1.00 87.31 95 LEU A CA 1
ATOM 706 C C . LEU A 1 95 ? 6.902 10.208 -11.449 1.00 87.31 95 LEU A C 1
ATOM 708 O O . LEU A 1 95 ? 7.437 11.008 -10.682 1.00 87.31 95 LEU A O 1
ATOM 712 N N . ALA A 1 96 ? 6.576 10.547 -12.699 1.00 85.06 96 ALA A N 1
ATOM 713 C CA . ALA A 1 96 ? 6.742 11.904 -13.223 1.00 85.06 96 ALA A CA 1
ATOM 714 C C . ALA A 1 96 ? 5.835 12.931 -12.521 1.00 85.06 96 ALA A C 1
ATOM 716 O O . ALA A 1 96 ? 6.168 14.114 -12.474 1.00 85.06 96 ALA A O 1
ATOM 717 N N . LYS A 1 97 ? 4.703 12.486 -11.963 1.00 87.38 97 LYS A N 1
ATOM 718 C CA . LYS A 1 97 ? 3.760 13.321 -11.201 1.00 87.38 97 LYS A CA 1
ATOM 719 C C . LYS A 1 97 ? 4.013 13.306 -9.693 1.00 87.38 97 LYS A C 1
ATOM 721 O O . LYS A 1 97 ? 3.227 13.901 -8.959 1.00 87.38 97 LYS A O 1
ATOM 726 N N . THR A 1 98 ? 5.093 12.652 -9.263 1.00 87.50 98 THR A N 1
ATOM 727 C CA . THR A 1 98 ? 5.435 12.382 -7.864 1.00 87.50 98 THR A CA 1
ATOM 728 C C . THR A 1 98 ? 4.386 11.511 -7.165 1.00 87.50 98 THR A C 1
ATOM 730 O O . THR A 1 98 ? 3.203 11.841 -7.089 1.00 87.50 98 THR A O 1
ATOM 733 N N . VAL A 1 99 ? 4.833 10.388 -6.613 1.00 93.00 99 VAL A N 1
ATOM 734 C CA . VAL A 1 99 ? 4.023 9.473 -5.800 1.00 93.00 99 VAL A CA 1
ATOM 735 C C . VAL A 1 99 ? 4.353 9.720 -4.333 1.00 93.00 99 VAL A C 1
ATOM 737 O O . VAL A 1 99 ? 5.529 9.797 -3.970 1.00 93.00 99 VAL A O 1
ATOM 740 N N . LYS A 1 100 ? 3.338 9.836 -3.477 1.00 93.94 100 LYS A N 1
ATOM 741 C CA . LYS A 1 100 ? 3.546 9.986 -2.031 1.00 93.94 100 LYS A CA 1
ATOM 742 C C . LYS A 1 100 ? 3.552 8.617 -1.372 1.00 93.94 100 LYS A C 1
ATOM 744 O O . LYS A 1 100 ? 2.625 7.841 -1.555 1.00 93.94 100 LYS A O 1
ATOM 749 N N . GLY A 1 101 ? 4.594 8.310 -0.614 1.00 93.50 101 GLY A N 1
ATOM 750 C CA . GLY A 1 101 ? 4.677 7.112 0.213 1.00 93.50 101 GLY A CA 1
ATOM 751 C C . GLY A 1 101 ? 4.459 7.449 1.682 1.00 93.50 101 GLY A C 1
ATOM 752 O O . GLY A 1 101 ? 4.982 8.448 2.163 1.00 93.50 101 GLY A O 1
ATOM 753 N N . ARG A 1 102 ? 3.743 6.601 2.413 1.00 94.19 102 ARG A N 1
ATOM 754 C CA . ARG A 1 102 ? 3.600 6.655 3.870 1.00 94.19 102 ARG A CA 1
ATOM 755 C C . ARG A 1 102 ? 3.932 5.285 4.444 1.00 94.19 102 ARG A C 1
ATOM 757 O O . ARG A 1 102 ? 3.458 4.272 3.932 1.00 94.19 102 ARG A O 1
ATOM 764 N N . ILE A 1 103 ? 4.733 5.253 5.500 1.00 94.19 103 ILE A N 1
ATOM 765 C CA . ILE A 1 103 ? 4.991 4.061 6.309 1.00 94.19 103 I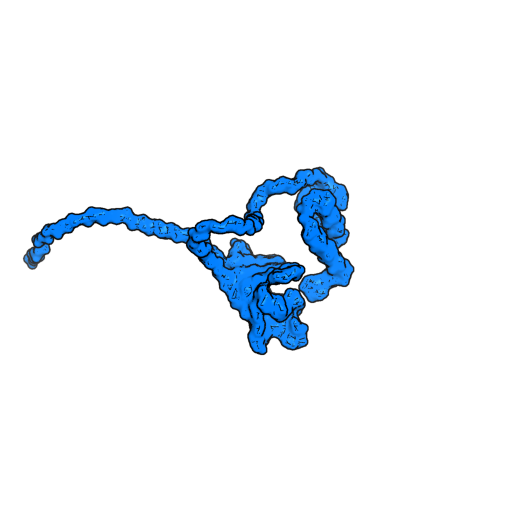LE A CA 1
ATOM 766 C C . ILE A 1 103 ? 4.594 4.376 7.745 1.00 94.19 103 ILE A C 1
ATOM 768 O O . ILE A 1 103 ? 5.029 5.395 8.283 1.00 94.19 103 ILE A O 1
ATOM 772 N N . VAL A 1 104 ? 3.793 3.499 8.347 1.00 93.38 104 VAL A N 1
ATOM 773 C CA . VAL A 1 104 ? 3.442 3.553 9.767 1.00 93.38 104 VAL A CA 1
ATOM 774 C C . VAL A 1 104 ? 4.206 2.450 10.485 1.00 93.38 104 VAL A C 1
ATOM 776 O O . VAL A 1 104 ? 4.121 1.273 10.114 1.00 93.38 104 VAL A O 1
ATOM 779 N N . ASP A 1 105 ? 4.985 2.832 11.487 1.00 93.44 105 ASP A N 1
ATOM 780 C CA . ASP A 1 105 ? 5.699 1.906 12.351 1.00 93.44 105 ASP A CA 1
ATOM 781 C C . ASP A 1 105 ? 4.779 1.331 13.438 1.00 93.44 105 ASP A C 1
ATOM 783 O O . ASP A 1 105 ? 3.697 1.843 13.727 1.00 93.44 105 ASP A O 1
ATOM 787 N N . CYS A 1 106 ? 5.207 0.247 14.074 1.00 93.25 106 CYS A N 1
ATOM 788 C CA . CYS A 1 106 ? 4.393 -0.429 15.085 1.00 93.25 106 CYS A CA 1
ATOM 789 C C . CYS A 1 106 ? 4.252 0.312 16.420 1.00 93.25 106 CYS A C 1
ATOM 791 O O . CYS A 1 106 ? 3.510 -0.138 17.296 1.00 93.25 106 CYS A O 1
ATOM 793 N N . ARG A 1 107 ? 4.947 1.435 16.594 1.00 91.31 107 ARG A N 1
ATOM 794 C CA . ARG A 1 107 ? 4.758 2.366 17.712 1.00 91.31 107 ARG A CA 1
ATOM 795 C C . ARG A 1 107 ? 3.829 3.525 17.331 1.00 91.31 107 ARG A C 1
ATOM 797 O O . ARG A 1 107 ? 3.601 4.398 18.167 1.00 91.31 107 ARG A O 1
ATOM 804 N N . GLY A 1 108 ? 3.275 3.517 16.117 1.00 87.31 108 GLY A N 1
ATOM 805 C CA . GLY A 1 108 ? 2.409 4.564 15.582 1.00 87.31 108 GLY A CA 1
ATOM 806 C C . GLY A 1 108 ? 3.168 5.772 15.033 1.00 87.31 108 GLY A C 1
ATOM 807 O O . GLY A 1 108 ? 2.556 6.807 14.778 1.00 87.31 108 GLY A O 1
ATOM 808 N N . GLY A 1 109 ? 4.489 5.684 14.878 1.00 88.75 109 GLY A N 1
ATOM 809 C CA . GLY A 1 109 ? 5.265 6.705 14.191 1.00 88.75 109 GLY A CA 1
ATOM 810 C C . GLY A 1 109 ? 5.039 6.636 12.685 1.00 88.75 109 GLY A C 1
ATOM 811 O O . GLY A 1 109 ? 4.959 5.564 12.091 1.00 88.75 109 GLY A O 1
ATOM 812 N N . GLU A 1 110 ? 4.927 7.799 12.053 1.00 90.75 110 GLU A N 1
ATOM 813 C CA . GLU A 1 110 ? 4.713 7.898 10.612 1.00 90.75 110 GLU A CA 1
ATOM 814 C C . GLU A 1 110 ? 5.948 8.466 9.916 1.00 90.75 110 GLU A C 1
ATOM 816 O O . GLU A 1 110 ? 6.578 9.417 10.392 1.00 90.75 110 GLU A O 1
ATOM 821 N N . THR A 1 111 ? 6.272 7.897 8.757 1.00 92.25 111 THR A N 1
ATOM 822 C CA . THR A 1 111 ? 7.275 8.430 7.834 1.00 92.25 111 THR A CA 1
ATOM 823 C C . THR A 1 111 ? 6.657 8.655 6.464 1.00 92.25 111 THR A C 1
ATOM 825 O O . THR A 1 111 ? 6.143 7.715 5.858 1.00 92.25 111 THR A O 1
ATOM 828 N N . GLU A 1 112 ? 6.758 9.878 5.948 1.00 93.00 112 GLU A N 1
ATOM 829 C CA . GLU A 1 112 ? 6.303 10.233 4.603 1.00 93.00 112 GLU A CA 1
ATOM 830 C C . GLU A 1 112 ? 7.483 10.327 3.621 1.00 93.00 112 GLU A C 1
ATOM 832 O O . GLU A 1 112 ? 8.612 10.669 3.987 1.00 93.00 112 GLU A O 1
ATOM 837 N N . PHE A 1 113 ? 7.221 10.019 2.355 1.00 93.19 113 PHE A N 1
ATOM 838 C CA . PHE A 1 113 ? 8.189 10.007 1.266 1.00 93.19 113 PHE A CA 1
ATOM 839 C C . PHE A 1 113 ? 7.580 10.609 0.000 1.00 93.19 113 PHE A C 1
ATOM 841 O O . PHE A 1 113 ? 6.404 10.414 -0.288 1.00 93.19 113 PHE A O 1
ATOM 848 N N . GLU A 1 114 ? 8.404 11.270 -0.799 1.00 93.50 114 GLU A N 1
ATOM 849 C CA . GLU A 1 114 ? 8.114 11.624 -2.185 1.00 93.50 114 GLU A CA 1
ATOM 850 C C . GLU A 1 114 ? 8.975 10.751 -3.091 1.00 93.50 114 GLU A C 1
ATOM 852 O O . GLU A 1 114 ? 10.203 10.736 -2.986 1.00 93.50 114 GLU A O 1
ATOM 857 N N . ILE A 1 115 ? 8.322 10.005 -3.972 1.00 94.19 115 ILE A N 1
ATOM 858 C CA . ILE A 1 115 ? 8.950 9.106 -4.930 1.00 94.19 115 ILE A CA 1
ATOM 859 C C . ILE A 1 115 ? 8.761 9.725 -6.308 1.00 94.19 115 ILE A C 1
ATOM 861 O O . ILE A 1 115 ? 7.639 9.999 -6.731 1.00 94.19 115 ILE A O 1
ATOM 865 N N . SER A 1 116 ? 9.860 9.948 -7.011 1.00 91.88 116 SER A N 1
ATOM 866 C CA . SER A 1 116 ? 9.858 10.543 -8.346 1.00 91.88 116 SER A CA 1
ATOM 867 C C . SER A 1 116 ? 10.658 9.684 -9.326 1.00 91.88 116 SER A C 1
ATOM 869 O O . SER A 1 116 ? 11.005 8.546 -9.012 1.00 91.88 116 SER A O 1
ATOM 871 N N . SER A 1 117 ? 10.899 10.225 -10.523 1.00 90.25 117 SER A N 1
ATOM 872 C CA . SER A 1 117 ? 11.625 9.623 -11.655 1.00 90.25 117 SER A CA 1
ATOM 873 C C . SER A 1 117 ? 12.687 8.566 -11.308 1.00 90.25 117 SER A C 1
ATOM 875 O O . SER A 1 117 ? 13.409 8.671 -10.314 1.00 90.25 117 SER A O 1
ATOM 877 N N . THR A 1 118 ? 12.836 7.574 -12.185 1.00 90.31 118 THR A N 1
ATOM 878 C CA . THR A 1 118 ? 13.903 6.572 -12.094 1.00 90.31 118 THR A CA 1
ATOM 879 C C . THR A 1 118 ? 15.203 7.049 -12.731 1.00 90.31 118 THR A C 1
ATOM 881 O O . THR A 1 118 ? 15.191 7.674 -13.791 1.00 90.31 118 THR A O 1
ATOM 884 N N . ASP A 1 119 ? 16.332 6.690 -12.129 1.00 90.50 119 ASP A N 1
ATOM 885 C CA . ASP A 1 119 ? 17.654 6.870 -12.721 1.00 90.50 119 ASP A CA 1
ATOM 886 C C . ASP A 1 119 ? 17.954 5.838 -13.832 1.00 90.50 119 ASP A C 1
ATOM 888 O O . ASP A 1 119 ? 17.162 4.939 -14.128 1.00 90.50 119 ASP A O 1
ATOM 892 N N . ALA A 1 120 ? 19.143 5.926 -14.440 1.00 87.19 120 ALA A N 1
ATOM 893 C CA . ALA A 1 120 ? 19.584 4.996 -15.486 1.00 87.19 120 ALA A CA 1
ATOM 894 C C . ALA A 1 120 ? 19.678 3.529 -15.015 1.00 87.19 120 ALA A C 1
ATOM 896 O O . ALA A 1 120 ? 19.671 2.606 -15.838 1.00 87.19 120 ALA A O 1
ATOM 897 N N . SER A 1 121 ? 19.758 3.286 -13.704 1.00 86.56 121 SER A N 1
ATOM 898 C CA . SER A 1 121 ? 19.744 1.947 -13.111 1.00 86.56 121 SER A CA 1
ATOM 899 C C . SER A 1 121 ? 18.328 1.417 -12.857 1.00 86.56 121 SER A C 1
ATOM 901 O O . SER A 1 121 ? 18.178 0.229 -12.583 1.00 86.56 121 SER A O 1
ATOM 903 N N . GLY A 1 122 ? 17.296 2.249 -13.033 1.00 88.50 122 GLY A N 1
ATOM 904 C CA . GLY A 1 122 ? 15.900 1.926 -12.737 1.00 88.50 122 GLY A CA 1
ATOM 905 C C . GLY A 1 122 ? 15.505 2.218 -11.288 1.00 88.50 122 GLY A C 1
ATOM 906 O O . GLY A 1 122 ? 14.400 1.868 -10.883 1.00 88.50 122 GLY A O 1
ATOM 907 N N . ARG A 1 123 ? 16.370 2.842 -10.480 1.00 92.62 123 ARG A N 1
ATOM 908 C CA . ARG A 1 123 ? 16.051 3.202 -9.090 1.00 92.62 123 ARG A CA 1
ATOM 909 C C . ARG A 1 123 ? 15.298 4.522 -9.060 1.00 92.62 123 ARG A C 1
ATOM 911 O O . ARG A 1 123 ? 15.775 5.512 -9.608 1.00 92.62 123 ARG A O 1
ATOM 918 N N . ALA A 1 124 ? 14.133 4.539 -8.422 1.00 93.88 124 ALA A N 1
ATOM 919 C CA . ALA A 1 124 ? 13.360 5.756 -8.223 1.00 93.88 124 ALA A CA 1
ATOM 920 C C . ALA A 1 124 ? 14.059 6.690 -7.228 1.00 93.88 124 ALA A C 1
ATOM 922 O O . ALA A 1 124 ? 14.657 6.243 -6.244 1.00 93.88 124 ALA A O 1
ATOM 923 N N . GLN A 1 125 ? 13.948 7.994 -7.460 1.00 93.44 125 GLN A N 1
ATOM 924 C CA . GLN A 1 125 ? 14.417 8.994 -6.510 1.00 93.44 125 GLN A CA 1
ATOM 925 C C . GLN A 1 125 ? 13.419 9.116 -5.356 1.00 93.44 125 GLN A C 1
ATOM 927 O O . GLN A 1 125 ? 12.301 9.592 -5.551 1.00 93.44 125 GLN A O 1
ATOM 932 N N . VAL A 1 126 ? 13.829 8.689 -4.159 1.00 94.50 126 VAL A N 1
ATOM 933 C CA . VAL A 1 126 ? 13.009 8.723 -2.940 1.00 94.50 126 VAL A CA 1
ATOM 934 C C . VAL A 1 126 ? 13.537 9.799 -1.997 1.00 94.50 126 VAL A C 1
ATOM 936 O O . VAL A 1 126 ? 14.664 9.712 -1.506 1.00 94.50 126 VAL A O 1
ATOM 939 N N . LYS A 1 127 ? 12.711 10.801 -1.706 1.00 93.25 127 LYS A N 1
ATOM 940 C CA . LYS A 1 127 ? 12.987 11.846 -0.720 1.00 93.25 127 LYS A CA 1
ATOM 941 C C . LYS A 1 127 ? 12.126 11.606 0.515 1.00 93.25 127 LYS A C 1
ATOM 943 O O . LYS A 1 127 ? 10.907 11.608 0.424 1.00 93.25 127 LYS A O 1
ATOM 948 N N . LYS A 1 128 ? 12.748 11.417 1.678 1.00 92.00 128 LYS A N 1
ATOM 949 C CA . LYS A 1 128 ? 12.037 11.362 2.964 1.00 92.00 128 LYS A CA 1
ATOM 950 C C . LYS A 1 128 ? 11.558 12.765 3.336 1.00 92.00 128 LYS A C 1
ATOM 952 O O . LYS A 1 128 ? 12.369 13.691 3.384 1.00 92.00 128 LYS A O 1
ATOM 957 N N . LEU A 1 129 ? 10.262 12.921 3.581 1.00 86.25 129 LEU A N 1
ATOM 958 C CA . LEU A 1 129 ? 9.680 14.177 4.034 1.00 86.25 129 LEU A CA 1
ATOM 959 C C . LEU A 1 129 ? 9.776 14.227 5.555 1.00 86.25 129 LEU A C 1
ATOM 961 O O . LEU A 1 129 ? 9.073 13.526 6.276 1.00 86.25 129 LEU A O 1
ATOM 965 N N . SER A 1 130 ? 10.664 15.078 6.053 1.00 67.06 130 SER A N 1
ATOM 966 C CA . SER A 1 130 ? 10.507 15.637 7.389 1.00 67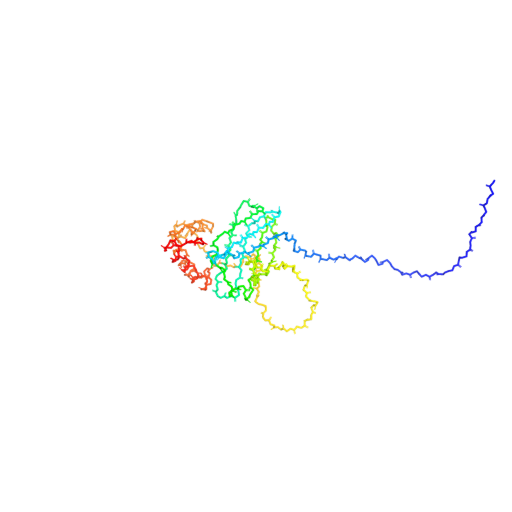.06 130 SER A CA 1
ATOM 967 C C . SER A 1 130 ? 9.382 16.661 7.311 1.00 67.06 130 SER A C 1
ATOM 969 O O . SER A 1 130 ? 9.473 17.569 6.484 1.00 67.06 130 SER A O 1
ATOM 971 N N . LYS A 1 131 ? 8.336 16.532 8.134 1.00 62.75 131 LYS A N 1
ATOM 972 C CA . LYS A 1 131 ? 7.294 17.558 8.244 1.00 62.75 131 LYS A CA 1
ATOM 973 C C . LYS A 1 131 ? 7.988 18.890 8.549 1.00 62.75 131 LYS A C 1
ATOM 975 O O . LYS A 1 131 ? 8.564 19.048 9.624 1.00 62.75 131 LYS A O 1
ATOM 980 N N . GLU A 1 132 ? 8.039 19.795 7.574 1.00 49.66 132 GLU A N 1
ATOM 981 C CA . GLU A 1 132 ? 8.614 21.123 7.782 1.00 49.66 132 GLU A CA 1
ATOM 982 C C . GLU A 1 132 ? 7.808 21.797 8.905 1.00 49.66 132 GLU A C 1
ATOM 984 O O . GLU A 1 132 ? 6.577 21.645 8.924 1.00 49.66 132 GLU A O 1
ATOM 989 N N . PRO A 1 133 ? 8.443 22.488 9.876 1.00 48.88 133 PRO A N 1
ATOM 990 C CA . PRO A 1 133 ? 7.699 23.331 10.798 1.00 48.88 133 PRO A CA 1
ATOM 991 C C . PRO A 1 133 ? 6.790 24.231 9.959 1.00 48.88 133 PRO A C 1
ATOM 993 O O . PRO A 1 133 ? 7.271 24.774 8.960 1.00 48.88 133 PRO A O 1
ATOM 996 N N . PRO A 1 134 ? 5.495 24.363 10.296 1.00 44.66 134 PRO A N 1
ATOM 997 C CA . PRO A 1 134 ? 4.591 25.177 9.500 1.00 44.66 134 PRO A CA 1
ATOM 998 C C . PRO A 1 134 ? 5.241 26.551 9.281 1.00 44.66 134 PRO A C 1
ATOM 1000 O O . PRO A 1 134 ? 5.748 27.124 10.254 1.00 44.66 134 PRO A O 1
ATO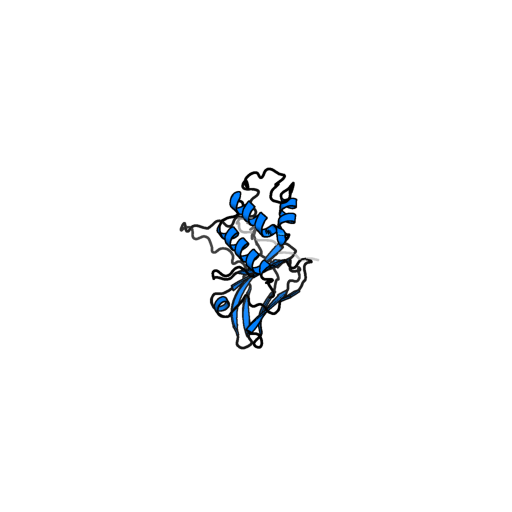M 1003 N N . PRO A 1 135 ? 5.290 27.065 8.035 1.00 49.56 135 PRO A N 1
ATOM 1004 C CA . PRO A 1 135 ? 5.867 28.375 7.768 1.00 49.56 135 PRO A CA 1
ATOM 1005 C C . PRO A 1 135 ? 5.233 29.394 8.725 1.00 49.56 135 PRO A C 1
ATOM 1007 O O . PRO A 1 135 ? 4.027 29.297 8.985 1.00 49.56 135 PRO A O 1
ATOM 1010 N N . PRO A 1 136 ? 6.014 30.329 9.305 1.00 45.09 136 PRO A N 1
ATOM 1011 C CA . PRO A 1 136 ? 5.504 31.270 10.293 1.00 45.09 136 PRO A CA 1
ATOM 1012 C C . PRO A 1 136 ? 4.263 31.954 9.729 1.00 45.09 136 PRO A C 1
ATOM 1014 O O . PRO A 1 136 ? 4.315 32.558 8.657 1.00 45.09 136 PRO A O 1
ATOM 1017 N N . ALA A 1 137 ? 3.148 31.774 10.440 1.00 45.22 137 ALA A N 1
ATOM 1018 C CA . ALA A 1 137 ? 1.811 32.150 10.016 1.00 45.22 137 ALA A CA 1
ATOM 1019 C C . ALA A 1 137 ? 1.775 33.588 9.486 1.00 45.22 137 ALA A C 1
ATOM 1021 O O . ALA A 1 137 ? 1.660 34.553 10.238 1.00 45.22 137 ALA A O 1
ATOM 1022 N N . THR A 1 138 ? 1.824 33.728 8.167 1.00 42.75 138 THR A N 1
ATOM 1023 C CA . THR A 1 138 ? 1.285 34.897 7.484 1.00 42.75 138 THR A CA 1
ATOM 1024 C C . THR A 1 138 ? -0.182 34.574 7.239 1.00 42.75 138 THR A C 1
ATOM 1026 O O . THR A 1 138 ? -0.553 33.950 6.251 1.00 42.75 138 THR A O 1
ATOM 1029 N N . ALA A 1 139 ? -1.030 34.903 8.211 1.00 46.09 139 ALA A N 1
ATOM 1030 C CA . ALA A 1 139 ? -2.474 34.921 8.002 1.00 46.09 139 ALA A CA 1
ATOM 1031 C C . ALA A 1 139 ? -2.854 36.123 7.106 1.00 46.09 139 ALA A C 1
ATOM 1033 O O . ALA A 1 139 ? -2.148 37.133 7.149 1.00 46.09 139 ALA A O 1
ATOM 1034 N N . PRO A 1 140 ? -4.013 36.137 6.419 1.00 54.16 140 PRO A N 1
ATOM 1035 C CA . PRO A 1 140 ? -4.848 35.024 5.963 1.00 54.16 140 PRO A CA 1
ATOM 1036 C C . PRO A 1 140 ? -5.235 35.154 4.469 1.00 54.16 140 PRO A C 1
ATOM 1038 O O . PRO A 1 140 ? -5.410 36.242 3.930 1.00 54.16 140 PRO A O 1
ATOM 1041 N N . THR A 1 141 ? -5.515 34.034 3.811 1.00 39.38 141 THR A N 1
ATOM 1042 C CA . THR A 1 141 ? -6.571 33.982 2.784 1.00 39.38 141 THR A CA 1
ATOM 1043 C C . THR A 1 141 ? -7.441 32.769 3.101 1.00 39.38 141 THR A C 1
ATOM 1045 O O . THR A 1 141 ? -6.892 31.705 3.390 1.00 39.38 141 THR A O 1
ATOM 1048 N N . PRO A 1 142 ? -8.780 32.898 3.119 1.00 52.12 142 PRO A N 1
ATOM 1049 C CA . PRO A 1 142 ? -9.672 31.783 3.394 1.00 52.12 142 PRO A CA 1
ATOM 1050 C C . PRO A 1 142 ? -9.779 30.921 2.132 1.00 52.12 142 PRO A C 1
ATOM 1052 O O . PRO A 1 142 ? -10.763 30.975 1.404 1.00 52.12 142 PRO A O 1
ATOM 1055 N N . SER A 1 143 ? -8.737 30.143 1.854 1.00 47.03 143 SER A N 1
ATOM 1056 C CA . SER A 1 143 ? -8.844 28.986 0.974 1.00 47.03 143 SER A CA 1
ATOM 1057 C C . SER A 1 143 ? -9.247 27.810 1.840 1.00 47.03 143 SER A C 1
ATOM 1059 O O . SER A 1 143 ? -8.553 27.454 2.790 1.00 47.03 143 SER A O 1
ATOM 1061 N N . VAL A 1 144 ? -10.422 27.281 1.520 1.00 46.66 144 VAL A N 1
ATOM 1062 C CA . VAL A 1 144 ? -11.082 26.126 2.117 1.00 46.66 144 VAL A CA 1
ATOM 1063 C C . VAL A 1 144 ? -10.063 25.020 2.383 1.00 46.66 144 VAL A C 1
ATOM 1065 O O . VAL A 1 144 ? -9.668 24.268 1.496 1.00 46.66 144 VAL A O 1
ATOM 1068 N N . VAL A 1 145 ? -9.636 24.944 3.640 1.00 38.94 145 VAL A N 1
ATOM 1069 C CA . VAL A 1 145 ? -9.092 23.733 4.233 1.00 38.94 145 VAL A CA 1
ATOM 1070 C C . VAL A 1 145 ? -10.247 22.746 4.187 1.00 38.94 145 VAL A C 1
ATOM 1072 O O . VAL A 1 145 ? -11.206 22.889 4.942 1.00 38.94 145 VAL A O 1
ATOM 1075 N N . ALA A 1 146 ? -10.201 21.787 3.263 1.00 40.38 146 ALA A N 1
ATOM 1076 C CA . ALA A 1 146 ? -10.969 20.568 3.442 1.00 40.38 146 ALA A CA 1
ATOM 1077 C C . ALA A 1 146 ? -10.503 19.986 4.786 1.00 40.38 146 ALA A C 1
ATOM 1079 O O . ALA A 1 146 ? -9.305 19.722 4.935 1.00 40.38 146 ALA A O 1
ATOM 1080 N N . PRO A 1 147 ? -11.372 19.888 5.804 1.00 46.50 147 PRO A N 1
ATOM 1081 C CA . PRO A 1 147 ? -10.948 19.376 7.088 1.00 46.50 147 PRO A CA 1
ATOM 1082 C C . PRO A 1 147 ? -10.508 17.926 6.902 1.00 46.50 147 PRO A C 1
ATOM 1084 O O . PRO A 1 147 ? -11.281 17.071 6.479 1.00 46.50 147 PRO A O 1
ATOM 1087 N N . THR A 1 148 ? -9.252 17.656 7.240 1.00 40.78 148 THR A N 1
ATOM 1088 C CA . THR A 1 148 ? -8.842 16.347 7.737 1.00 40.78 148 THR A CA 1
ATOM 1089 C C . THR A 1 148 ? -9.753 16.021 8.921 1.00 40.78 148 THR A C 1
ATOM 1091 O O . THR A 1 148 ? -9.716 16.774 9.901 1.00 40.78 148 THR A O 1
ATOM 1094 N N . PRO A 1 149 ? -10.568 14.952 8.905 1.00 45.00 149 PRO A N 1
ATOM 1095 C CA . PRO A 1 149 ? -11.110 14.477 10.155 1.00 45.00 149 PRO A CA 1
ATOM 1096 C C . PRO A 1 149 ? -9.950 13.816 10.903 1.00 45.00 149 PRO A C 1
ATOM 1098 O O . PRO A 1 149 ? -9.388 12.806 10.480 1.00 45.00 149 PRO A O 1
ATOM 1101 N N . ALA A 1 150 ? -9.570 14.436 12.020 1.00 37.38 150 ALA A N 1
ATOM 1102 C CA . ALA A 1 150 ? -8.927 13.764 13.143 1.00 37.38 150 ALA A CA 1
ATOM 1103 C C . ALA A 1 150 ? -9.705 12.473 13.506 1.00 37.38 150 ALA A C 1
ATOM 1105 O O . ALA A 1 150 ? -10.842 12.307 13.055 1.00 37.38 150 ALA A O 1
ATOM 1106 N N . PRO A 1 151 ? -9.172 11.569 14.355 1.00 48.03 151 PRO A N 1
ATOM 1107 C CA . PRO A 1 151 ? -9.984 10.536 14.993 1.00 48.03 151 PRO A CA 1
ATOM 1108 C C . PRO A 1 151 ? -10.934 11.216 15.988 1.00 48.03 151 PRO A C 1
ATOM 1110 O O . PRO A 1 151 ? -10.741 11.201 17.202 1.00 48.03 151 PRO A O 1
ATOM 1113 N N . THR A 1 152 ? -11.934 11.901 15.450 1.00 37.03 152 THR A N 1
ATOM 1114 C CA . THR A 1 152 ? -13.008 12.520 16.193 1.00 37.03 152 THR A CA 1
ATOM 1115 C C . THR A 1 152 ? -13.924 11.381 16.590 1.00 37.03 152 THR A C 1
ATOM 1117 O O . THR A 1 152 ? -14.498 10.686 15.753 1.00 37.03 152 THR A O 1
ATOM 1120 N N . SER A 1 153 ? -14.013 11.165 17.893 1.00 44.66 153 SER A N 1
ATOM 1121 C CA . SER A 1 153 ? -15.124 10.484 18.531 1.00 44.66 153 SER A CA 1
ATOM 1122 C C . SER A 1 153 ? -16.441 10.778 17.803 1.00 44.66 153 SER A C 1
ATOM 1124 O O . SER A 1 153 ? -16.908 11.913 17.824 1.00 44.66 153 SER A O 1
ATOM 1126 N N . VAL A 1 154 ? -17.005 9.734 17.194 1.00 47.75 154 VAL A N 1
ATOM 1127 C CA . VAL A 1 154 ? -18.443 9.497 17.013 1.00 47.75 154 VAL A CA 1
ATOM 1128 C C . VAL A 1 154 ? -19.243 10.741 16.595 1.00 47.75 154 VAL A C 1
ATOM 1130 O O . VAL A 1 154 ? -20.004 11.300 17.380 1.00 47.75 154 VAL A O 1
ATOM 1133 N N . GLU A 1 155 ? -19.145 11.137 15.325 1.00 48.56 155 GLU A N 1
ATOM 1134 C CA . GLU A 1 155 ? -20.333 11.698 14.671 1.00 48.56 155 GLU A CA 1
ATOM 1135 C C . GLU A 1 155 ? -21.362 10.562 14.535 1.00 48.56 155 GLU A C 1
ATOM 1137 O O . GLU A 1 155 ? -20.959 9.412 14.319 1.00 48.56 155 GLU A O 1
ATOM 1142 N N . PRO A 1 156 ? -22.670 10.812 14.728 1.00 45.31 156 PRO A N 1
ATOM 1143 C CA . PRO A 1 156 ? -23.664 9.756 14.837 1.00 45.31 156 PRO A CA 1
ATOM 1144 C C . PRO A 1 156 ? -23.867 9.114 13.463 1.00 45.31 156 PRO A C 1
ATOM 1146 O O . PRO A 1 156 ? -24.757 9.484 12.698 1.00 45.31 156 PRO A O 1
ATOM 1149 N N . LYS A 1 157 ? -23.034 8.115 13.160 1.00 51.00 157 LYS A N 1
ATOM 1150 C CA . LYS A 1 157 ? -23.337 7.032 12.227 1.00 51.00 157 LYS A CA 1
ATOM 1151 C C . LYS A 1 157 ? -24.753 6.599 12.589 1.00 51.00 157 LYS A C 1
ATOM 1153 O O . LYS A 1 157 ? -24.966 6.160 13.718 1.00 51.00 157 LYS A O 1
ATOM 1158 N N . LYS A 1 158 ? -25.709 6.869 11.691 1.00 58.22 158 LYS A N 1
ATOM 1159 C CA . LYS A 1 158 ? -27.143 6.546 11.803 1.00 58.22 158 LYS A CA 1
ATOM 1160 C C . LYS A 1 158 ? -27.322 5.349 12.735 1.00 58.22 158 LYS A C 1
ATOM 1162 O O . LYS A 1 158 ? -26.749 4.303 12.449 1.00 58.22 158 LYS A O 1
ATOM 1167 N N . GLU A 1 159 ? -28.034 5.521 13.847 1.00 72.19 159 GLU A N 1
ATOM 1168 C CA . GLU A 1 159 ? -28.182 4.488 14.876 1.00 72.19 159 GLU A CA 1
ATOM 1169 C C . GLU A 1 159 ? -28.734 3.203 14.236 1.00 72.19 159 GLU A C 1
ATOM 1171 O O . GLU A 1 159 ? -29.918 3.093 13.914 1.00 72.19 159 GLU A O 1
ATOM 1176 N N . LEU A 1 160 ? -27.840 2.254 13.946 1.00 83.00 160 LEU A N 1
ATOM 1177 C CA . LEU A 1 160 ? -28.191 0.995 13.309 1.00 83.00 160 LEU A CA 1
ATOM 1178 C C . LEU A 1 160 ? -28.851 0.109 14.359 1.00 83.00 160 LEU A C 1
ATOM 1180 O O . LEU A 1 160 ? -28.251 -0.218 15.383 1.00 83.00 160 LEU A O 1
ATOM 1184 N N . LYS A 1 161 ? -30.093 -0.299 14.101 1.00 88.69 161 LYS A N 1
ATOM 1185 C CA . LYS A 1 161 ? -30.795 -1.234 14.975 1.00 88.69 161 LYS A CA 1
ATOM 1186 C C . LYS A 1 161 ? -30.300 -2.652 14.709 1.00 88.69 161 LYS A C 1
ATOM 1188 O O . LYS A 1 161 ? -30.633 -3.252 13.691 1.00 88.69 161 LYS A O 1
ATOM 1193 N N . TYR A 1 162 ? -29.537 -3.186 15.654 1.00 89.25 162 TYR A N 1
ATOM 1194 C CA . TYR A 1 162 ? -29.138 -4.589 15.661 1.00 89.25 162 TYR A CA 1
ATOM 1195 C C . TYR A 1 162 ? -30.263 -5.485 16.214 1.00 89.25 162 TYR A C 1
ATOM 1197 O O . TYR A 1 162 ? -31.047 -5.034 17.057 1.00 89.25 162 TYR A O 1
ATOM 1205 N N . PRO A 1 163 ? -30.334 -6.763 15.800 1.00 93.38 163 PRO A N 1
ATOM 1206 C CA . PRO A 1 163 ? -29.516 -7.411 14.770 1.00 93.38 163 PRO A CA 1
ATOM 1207 C C . PRO A 1 163 ? -29.937 -7.040 13.336 1.00 93.38 163 PRO A C 1
ATOM 1209 O O . PRO A 1 163 ? -31.120 -6.843 13.062 1.00 93.38 163 PRO A O 1
ATOM 1212 N N . ILE A 1 164 ? -28.976 -6.985 12.408 1.00 94.19 164 ILE A N 1
ATOM 1213 C CA . ILE A 1 164 ? -29.234 -6.656 10.995 1.00 94.19 164 ILE A CA 1
ATOM 1214 C C . ILE A 1 164 ? -29.518 -7.948 10.226 1.00 94.19 164 ILE A C 1
ATOM 1216 O O . ILE A 1 164 ? -28.603 -8.699 9.881 1.00 94.19 164 ILE A O 1
ATOM 1220 N N . ALA A 1 165 ? -30.797 -8.219 9.963 1.00 92.75 165 ALA A N 1
ATOM 1221 C CA . ALA A 1 165 ? -31.246 -9.467 9.342 1.00 92.75 165 ALA A CA 1
ATOM 1222 C C . ALA A 1 165 ? -30.612 -9.723 7.964 1.00 92.75 165 ALA A C 1
ATOM 1224 O O . ALA A 1 165 ? -30.214 -10.846 7.657 1.00 92.75 165 ALA A O 1
ATOM 1225 N N . GLU A 1 166 ? -30.454 -8.673 7.161 1.00 89.06 166 GLU A N 1
ATOM 1226 C CA . GLU A 1 166 ? -29.941 -8.758 5.790 1.00 89.06 166 GLU A CA 1
ATOM 1227 C C . GLU A 1 166 ? -28.445 -9.090 5.717 1.00 89.06 166 GLU A C 1
ATOM 1229 O O . GLU A 1 166 ? -27.987 -9.673 4.735 1.00 89.06 166 GLU A O 1
ATOM 1234 N N . LEU A 1 167 ? -27.696 -8.802 6.786 1.00 92.94 167 LEU A N 1
ATOM 1235 C CA . LEU A 1 167 ? -26.272 -9.117 6.935 1.00 92.94 167 LEU A CA 1
ATOM 1236 C C . LEU A 1 167 ? -26.048 -10.365 7.804 1.00 92.94 167 LEU A C 1
ATOM 1238 O O . LEU A 1 167 ? -25.096 -10.446 8.577 1.00 92.94 167 LEU A O 1
ATOM 1242 N N . GLY A 1 168 ? -26.957 -11.337 7.715 1.00 90.62 168 GLY A N 1
ATOM 1243 C CA . GLY A 1 168 ? -26.827 -12.605 8.434 1.00 90.62 168 GLY A CA 1
ATOM 1244 C C . GLY A 1 168 ? -27.166 -12.516 9.923 1.00 90.62 168 GLY A C 1
ATOM 1245 O O . GLY A 1 168 ? -26.638 -13.296 10.710 1.00 90.62 168 GLY A O 1
ATOM 1246 N N . ASN A 1 169 ? -28.053 -11.593 10.314 1.00 93.88 169 ASN A N 1
ATOM 1247 C CA . ASN A 1 169 ? -28.450 -11.346 11.708 1.00 93.88 169 ASN A CA 1
ATOM 1248 C C . ASN A 1 169 ? -27.276 -10.978 12.629 1.00 93.88 169 ASN A C 1
ATOM 1250 O O . ASN A 1 169 ? -27.269 -11.325 13.812 1.00 93.88 169 ASN A O 1
ATOM 1254 N N . CYS A 1 170 ? -26.287 -10.254 12.107 1.00 93.56 170 CYS A N 1
ATOM 1255 C CA . CYS A 1 170 ? -25.188 -9.761 12.925 1.00 93.56 170 CYS A CA 1
ATOM 1256 C C . CYS A 1 170 ? -25.708 -8.821 14.030 1.00 93.56 170 CYS A C 1
ATOM 1258 O O . CYS A 1 170 ? -26.524 -7.929 13.784 1.00 93.56 170 CYS A O 1
ATOM 1260 N N . SER A 1 171 ? -25.265 -9.048 15.268 1.00 93.00 171 SER A N 1
ATOM 1261 C CA . SER A 1 171 ? -25.830 -8.425 16.477 1.00 93.00 171 SER A CA 1
ATOM 1262 C C . SER A 1 171 ? -25.039 -7.222 16.997 1.00 93.00 171 SER A C 1
ATOM 1264 O O . SER A 1 171 ? -25.412 -6.633 18.008 1.00 93.00 171 SER A O 1
ATOM 1266 N N . SER A 1 172 ? -23.927 -6.883 16.351 1.00 90.81 172 SER A N 1
ATOM 1267 C CA . SER A 1 172 ? -23.064 -5.754 16.699 1.00 90.81 172 SER A CA 1
ATOM 1268 C C . SER A 1 172 ? -22.274 -5.297 15.477 1.00 90.81 172 SER A C 1
ATOM 1270 O O . SER A 1 172 ? -22.102 -6.064 14.529 1.00 90.81 172 SER A O 1
ATOM 1272 N N . GLU A 1 173 ? -21.735 -4.077 15.520 1.00 88.06 173 GLU A N 1
ATOM 1273 C CA . GLU A 1 173 ? -20.878 -3.543 14.453 1.00 88.06 173 GLU A CA 1
ATOM 1274 C C . GLU A 1 173 ? -19.709 -4.484 14.132 1.00 88.06 173 GLU A C 1
ATOM 1276 O O . GLU A 1 173 ? -19.459 -4.795 12.970 1.00 88.06 173 GLU A O 1
ATOM 1281 N N . GLU A 1 174 ? -19.034 -4.998 15.162 1.00 89.75 174 GLU A N 1
ATOM 1282 C CA . GLU A 1 174 ? -17.910 -5.921 14.994 1.00 89.75 174 GLU A CA 1
ATOM 1283 C C . GLU A 1 174 ? -18.343 -7.242 14.338 1.00 89.75 174 GLU A C 1
ATOM 1285 O O . GLU A 1 174 ? -17.649 -7.768 13.467 1.00 89.75 174 GLU A O 1
ATOM 1290 N N . SER A 1 175 ? -19.509 -7.771 14.721 1.00 92.88 175 SER A N 1
ATOM 1291 C CA . SER A 1 175 ? -20.070 -8.980 14.113 1.00 92.88 175 SER A CA 1
ATOM 1292 C C . SER A 1 175 ? -20.425 -8.755 12.644 1.00 92.88 175 SER A C 1
ATOM 1294 O O . SER A 1 175 ? -20.137 -9.619 11.815 1.00 92.88 175 SER A O 1
ATOM 1296 N N . CYS A 1 176 ? -21.005 -7.601 12.308 1.00 92.94 176 CYS A N 1
ATOM 1297 C CA . CYS A 1 176 ? -21.341 -7.261 10.929 1.00 92.94 176 CYS A CA 1
ATOM 1298 C C . CYS A 1 176 ? -20.082 -7.047 10.091 1.00 92.94 176 CYS A C 1
ATOM 1300 O O . CYS A 1 176 ? -20.015 -7.535 8.969 1.00 92.94 176 CYS A O 1
ATOM 1302 N N . LYS A 1 177 ? -19.052 -6.401 10.651 1.00 90.31 177 LYS A N 1
ATOM 1303 C CA . LYS A 1 177 ? -17.750 -6.249 9.993 1.00 90.31 177 LYS A CA 1
ATOM 1304 C C . LYS A 1 177 ? -17.150 -7.611 9.646 1.00 90.31 177 LYS A C 1
ATOM 1306 O O . LYS A 1 177 ? -16.866 -7.862 8.483 1.00 90.31 177 LYS A O 1
ATOM 1311 N N . LYS A 1 178 ? -17.086 -8.530 10.616 1.00 92.94 178 LYS A N 1
ATOM 1312 C CA . LYS A 1 178 ? -16.609 -9.907 10.393 1.00 92.94 178 LYS A CA 1
ATOM 1313 C C . LYS A 1 178 ? -17.410 -10.651 9.322 1.00 92.94 178 LYS A C 1
ATOM 1315 O O . LYS A 1 178 ? -16.833 -11.409 8.550 1.00 92.94 178 LYS A O 1
ATOM 1320 N N . TYR A 1 179 ? -18.728 -10.455 9.271 1.00 93.75 179 TYR A N 1
ATOM 1321 C CA . TYR A 1 179 ? -19.561 -11.018 8.206 1.00 93.75 179 TYR A CA 1
ATOM 1322 C C . TYR A 1 179 ? -19.185 -10.427 6.838 1.00 93.75 179 TYR A C 1
ATOM 1324 O O . TYR A 1 179 ? -19.010 -11.174 5.875 1.00 93.75 179 TYR A O 1
ATOM 1332 N N . CYS A 1 180 ? -19.011 -9.108 6.763 1.00 93.25 180 CYS A N 1
ATOM 1333 C CA . CYS A 1 180 ? -18.668 -8.380 5.544 1.00 93.25 180 CYS A CA 1
ATOM 1334 C C . CYS A 1 180 ? -17.247 -8.620 5.028 1.00 93.25 180 CYS A C 1
ATOM 1336 O O . CYS A 1 180 ? -17.027 -8.499 3.826 1.00 93.25 180 CYS A O 1
ATOM 1338 N N . ASP A 1 181 ? -16.315 -9.013 5.898 1.00 90.00 181 ASP A N 1
ATOM 1339 C CA . ASP A 1 181 ? -14.952 -9.402 5.516 1.00 90.00 181 ASP A CA 1
ATOM 1340 C C . ASP A 1 181 ? -14.933 -10.696 4.670 1.00 90.00 181 ASP A C 1
ATOM 1342 O O . ASP A 1 181 ? -13.937 -11.018 4.020 1.00 90.00 181 ASP A O 1
ATOM 1346 N N . GLY A 1 182 ? -16.038 -11.451 4.649 1.00 88.19 182 GLY A N 1
ATOM 1347 C CA . GLY A 1 182 ? -16.203 -12.608 3.778 1.00 88.19 182 GLY A CA 1
ATOM 1348 C C . GLY A 1 182 ? -16.440 -12.193 2.317 1.00 88.19 182 GLY A C 1
ATOM 1349 O O . GLY A 1 182 ? -17.408 -11.480 2.048 1.00 88.19 182 GLY A O 1
ATOM 1350 N N . PRO A 1 183 ? -15.666 -12.703 1.337 1.00 85.88 183 PRO A N 1
ATOM 1351 C CA . PRO A 1 183 ? -15.795 -12.299 -0.069 1.00 85.88 183 PRO A CA 1
ATOM 1352 C C . PRO A 1 183 ? -17.182 -12.590 -0.661 1.00 85.88 183 PRO A C 1
ATOM 1354 O O . PRO A 1 183 ? -17.674 -11.842 -1.498 1.00 85.88 183 PRO A O 1
ATOM 1357 N N . ALA A 1 184 ? -17.860 -13.634 -0.173 1.00 88.88 184 ALA A N 1
ATOM 1358 C CA . ALA A 1 184 ? -19.228 -13.971 -0.571 1.00 88.88 184 ALA A CA 1
ATOM 1359 C C . ALA A 1 184 ? -20.293 -12.978 -0.056 1.00 88.88 184 ALA A C 1
ATOM 1361 O O . ALA A 1 184 ? -21.419 -12.975 -0.550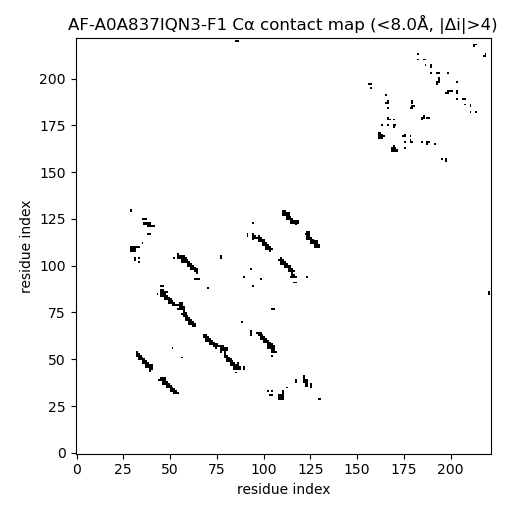 1.00 88.88 184 ALA A O 1
ATOM 1362 N N . ASN A 1 185 ? -19.956 -12.146 0.933 1.00 93.69 185 ASN A N 1
ATOM 1363 C CA . ASN A 1 185 ? -20.886 -11.242 1.612 1.00 93.69 185 ASN A CA 1
ATOM 1364 C C . ASN A 1 185 ? -20.707 -9.774 1.206 1.00 93.69 185 ASN A C 1
ATOM 1366 O O . ASN A 1 185 ? -21.594 -8.961 1.473 1.00 93.69 185 ASN A O 1
ATOM 1370 N N . MET A 1 186 ? -19.595 -9.439 0.544 1.00 90.94 186 MET A N 1
ATOM 1371 C CA . MET A 1 186 ? -19.222 -8.066 0.195 1.00 90.94 186 MET A CA 1
ATOM 1372 C C . MET A 1 186 ? -20.328 -7.315 -0.553 1.00 90.94 186 MET A C 1
ATOM 1374 O O . MET A 1 186 ? -20.633 -6.176 -0.215 1.00 90.94 186 MET A O 1
ATOM 1378 N N . GLU A 1 187 ? -20.974 -7.963 -1.523 1.00 92.75 187 GLU A N 1
ATOM 1379 C CA . GLU A 1 187 ? -22.090 -7.396 -2.293 1.00 92.75 187 GLU A CA 1
ATOM 1380 C C . GLU A 1 187 ? -23.242 -6.921 -1.415 1.00 92.75 187 GLU A C 1
ATOM 1382 O O . GLU A 1 187 ? -23.715 -5.795 -1.556 1.00 92.75 187 GLU A O 1
ATOM 1387 N N . ARG A 1 188 ? -23.669 -7.771 -0.476 1.00 93.88 188 ARG A N 1
ATOM 1388 C CA . ARG A 1 188 ? -24.742 -7.441 0.465 1.00 93.88 188 ARG A CA 1
ATOM 1389 C C . ARG A 1 188 ? -24.337 -6.306 1.387 1.00 93.88 188 ARG A C 1
ATOM 1391 O O . ARG A 1 188 ? -25.152 -5.442 1.680 1.00 93.88 188 ARG A O 1
ATOM 1398 N N . CYS A 1 189 ? -23.083 -6.298 1.820 1.00 94.69 189 CYS A N 1
ATOM 1399 C CA . CYS A 1 189 ? -22.566 -5.261 2.696 1.00 94.69 189 CYS A CA 1
ATOM 1400 C C . CYS A 1 189 ? -22.470 -3.900 2.004 1.00 94.69 189 CYS A C 1
ATOM 1402 O O . CYS A 1 189 ? -22.856 -2.899 2.602 1.00 94.69 189 CYS A O 1
ATOM 1404 N N . VAL A 1 190 ? -22.024 -3.856 0.745 1.00 93.81 190 VAL A N 1
ATOM 1405 C CA . VAL A 1 190 ? -22.002 -2.618 -0.049 1.00 93.81 190 VAL A CA 1
ATOM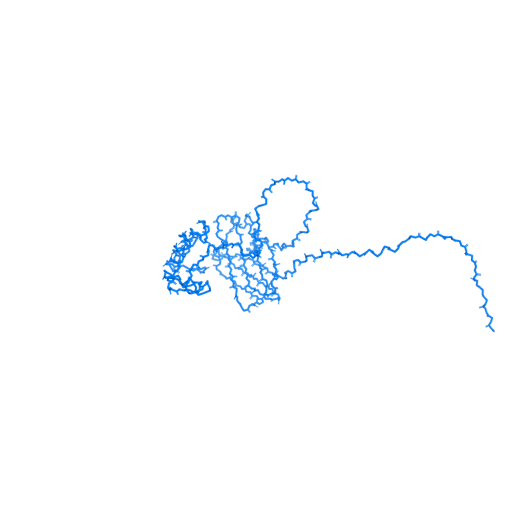 1406 C C . VAL A 1 190 ? -23.424 -2.127 -0.319 1.00 93.81 190 VAL A C 1
ATOM 1408 O O . VAL A 1 190 ? -23.687 -0.944 -0.128 1.00 93.81 190 VAL A O 1
ATOM 1411 N N . ALA A 1 191 ? -24.354 -3.016 -0.681 1.00 93.25 191 ALA A N 1
ATOM 1412 C CA . ALA A 1 191 ? -25.756 -2.651 -0.896 1.00 93.25 191 ALA A CA 1
ATOM 1413 C C . ALA A 1 191 ? -26.412 -2.087 0.377 1.00 93.25 191 ALA A C 1
ATOM 1415 O O . ALA A 1 191 ? -27.032 -1.027 0.336 1.00 93.25 191 ALA A O 1
ATOM 1416 N N . PHE A 1 192 ? -26.200 -2.739 1.523 1.00 93.75 192 PHE A N 1
ATOM 1417 C CA . PHE A 1 192 ? -26.683 -2.257 2.816 1.00 93.75 192 PHE A CA 1
ATOM 1418 C C . PHE A 1 192 ? -26.082 -0.890 3.171 1.00 93.75 192 PHE A C 1
ATOM 1420 O O . PHE A 1 192 ? -26.779 0.013 3.634 1.00 93.75 192 PHE A O 1
ATOM 1427 N N . ALA A 1 193 ? -24.782 -0.707 2.929 1.00 91.56 193 ALA A N 1
ATOM 1428 C CA . ALA A 1 193 ? -24.114 0.561 3.182 1.00 91.56 193 ALA A CA 1
ATOM 1429 C C . ALA A 1 193 ? -24.624 1.690 2.265 1.00 91.56 193 ALA A C 1
ATOM 1431 O O . ALA A 1 193 ? -24.753 2.823 2.734 1.00 91.56 193 ALA A O 1
ATOM 1432 N N . GLU A 1 194 ? -24.966 1.383 1.009 1.00 90.81 194 GLU A N 1
ATOM 1433 C CA . GLU A 1 194 ? -25.599 2.310 0.059 1.00 90.81 194 GLU A CA 1
ATOM 1434 C C . GLU A 1 194 ? -26.987 2.736 0.553 1.00 90.81 194 GLU A C 1
ATOM 1436 O O . GLU A 1 194 ? -27.257 3.928 0.707 1.00 90.81 194 GLU A O 1
ATOM 1441 N N . GLU A 1 195 ? -27.845 1.769 0.883 1.00 90.50 195 GLU A N 1
ATOM 1442 C CA . GLU A 1 195 ? -29.220 2.008 1.334 1.00 90.50 195 GLU A CA 1
ATOM 1443 C C . GLU A 1 195 ? -29.268 2.822 2.633 1.00 90.50 195 GLU A C 1
ATOM 1445 O O . GLU A 1 195 ? -30.010 3.804 2.770 1.00 90.50 195 GLU A O 1
ATOM 1450 N N . HIS A 1 196 ? -28.406 2.478 3.587 1.00 89.56 196 HIS A N 1
ATOM 1451 C CA . HIS A 1 196 ? -28.360 3.153 4.877 1.00 89.56 196 HIS A CA 1
ATOM 1452 C C . HIS A 1 196 ? -27.520 4.434 4.874 1.00 89.56 196 HIS A C 1
ATOM 1454 O O . HIS A 1 196 ? -27.537 5.155 5.876 1.00 89.56 196 HIS A O 1
ATOM 1460 N N . ASN A 1 197 ? -26.897 4.787 3.741 1.00 85.94 197 ASN A N 1
ATOM 1461 C CA . ASN A 1 197 ? -26.001 5.940 3.593 1.00 85.94 197 ASN A CA 1
ATOM 1462 C C . ASN A 1 197 ? -24.855 5.900 4.621 1.00 85.94 197 ASN A C 1
ATOM 1464 O O . ASN A 1 197 ? -24.546 6.898 5.271 1.00 85.94 197 ASN A O 1
ATOM 1468 N N . LEU A 1 198 ? -24.278 4.713 4.821 1.00 86.31 198 LEU A N 1
ATOM 1469 C CA . LEU A 1 198 ? -23.200 4.485 5.789 1.00 86.31 198 LEU A CA 1
ATOM 1470 C C . LEU A 1 198 ? -21.830 4.891 5.253 1.00 86.31 198 LEU A C 1
ATOM 1472 O O . LEU A 1 198 ? -20.924 5.117 6.052 1.00 86.31 198 LEU A O 1
ATOM 1476 N N . ILE A 1 199 ? -21.689 4.964 3.929 1.00 84.69 199 ILE A N 1
ATOM 1477 C CA . ILE A 1 199 ? -20.478 5.388 3.224 1.00 84.69 199 ILE A CA 1
ATOM 1478 C C . ILE A 1 199 ? -20.851 6.287 2.036 1.00 84.69 199 ILE A C 1
ATOM 1480 O O . ILE A 1 199 ? -21.942 6.139 1.474 1.00 84.69 199 ILE A O 1
ATOM 1484 N N . PRO A 1 200 ? -19.986 7.245 1.656 1.00 87.69 200 PRO A N 1
ATOM 1485 C CA . PRO A 1 200 ? -20.243 8.149 0.542 1.00 87.69 200 PRO A CA 1
ATOM 1486 C C . PRO A 1 200 ? -20.324 7.396 -0.789 1.00 87.69 200 PRO A C 1
ATOM 1488 O O . PRO A 1 200 ? -19.731 6.332 -0.975 1.00 87.69 200 PRO A O 1
ATOM 1491 N N . ARG A 1 201 ? -21.029 7.983 -1.761 1.00 84.50 201 ARG A N 1
ATOM 1492 C CA . ARG A 1 201 ? -21.255 7.361 -3.073 1.00 84.50 201 ARG A CA 1
ATOM 1493 C C . ARG A 1 201 ? -19.953 7.007 -3.795 1.00 84.50 201 ARG A C 1
ATOM 1495 O O . ARG A 1 201 ? -19.891 5.966 -4.439 1.00 84.50 201 ARG A O 1
ATOM 1502 N N . GLU A 1 202 ? -18.902 7.818 -3.659 1.00 84.00 202 GLU A N 1
ATOM 1503 C CA . GLU A 1 202 ? -17.608 7.485 -4.267 1.00 84.00 202 GLU A CA 1
ATOM 1504 C C . GLU A 1 202 ? -16.994 6.201 -3.679 1.00 84.00 202 GLU A C 1
ATOM 1506 O O . GLU A 1 202 ? -16.318 5.464 -4.396 1.00 84.00 202 GLU A O 1
ATOM 1511 N N . GLU A 1 203 ? -17.230 5.901 -2.397 1.00 84.56 203 GLU A N 1
ATOM 1512 C CA . GLU A 1 203 ? -16.791 4.650 -1.762 1.00 84.56 203 GLU A CA 1
ATOM 1513 C C . GLU A 1 203 ? -17.623 3.448 -2.199 1.00 84.56 203 GLU A C 1
ATOM 1515 O O . GLU A 1 203 ? -17.060 2.371 -2.400 1.00 84.56 203 GLU A O 1
ATOM 1520 N N . ILE A 1 204 ? -18.925 3.634 -2.430 1.00 89.75 204 ILE A N 1
ATOM 1521 C CA . ILE A 1 204 ? -19.796 2.598 -3.000 1.00 89.75 204 ILE A CA 1
ATOM 1522 C C . ILE A 1 204 ? -19.285 2.144 -4.367 1.00 89.75 204 ILE A C 1
ATOM 1524 O O . ILE A 1 204 ? -19.130 0.945 -4.601 1.00 89.75 204 ILE A O 1
ATOM 1528 N N . GLU A 1 205 ? -18.969 3.085 -5.258 1.00 90.12 205 GLU A N 1
ATOM 1529 C CA . GLU A 1 205 ? -18.476 2.759 -6.601 1.00 90.12 205 GLU A CA 1
ATOM 1530 C C . GLU A 1 205 ? -17.114 2.051 -6.555 1.00 90.12 205 GLU A C 1
ATOM 1532 O O . GLU A 1 205 ? -16.889 1.072 -7.274 1.00 90.12 205 GLU A O 1
ATOM 1537 N N . ARG A 1 206 ? -16.217 2.473 -5.651 1.00 87.25 206 ARG A N 1
ATOM 1538 C CA . ARG A 1 206 ? -14.947 1.766 -5.414 1.00 87.25 206 ARG A CA 1
ATOM 1539 C C . ARG A 1 206 ? -15.172 0.345 -4.898 1.00 87.25 206 ARG A C 1
ATOM 1541 O O . ARG A 1 206 ? -14.535 -0.581 -5.399 1.00 87.25 206 ARG A O 1
ATOM 1548 N N . GLY A 1 207 ? -16.086 0.163 -3.946 1.00 88.25 207 GLY A N 1
ATOM 1549 C CA . GLY A 1 207 ? -16.460 -1.147 -3.414 1.00 88.25 207 GLY A CA 1
ATOM 1550 C C . GLY A 1 207 ? -17.020 -2.077 -4.493 1.00 88.25 207 GLY A C 1
ATOM 1551 O O . GLY A 1 207 ? -16.576 -3.219 -4.604 1.00 88.25 207 GLY A O 1
ATOM 1552 N N . LYS A 1 208 ? -17.922 -1.575 -5.349 1.00 90.50 208 LYS A N 1
ATOM 1553 C CA . LYS A 1 208 ? -18.490 -2.321 -6.489 1.00 90.50 208 LYS A CA 1
ATOM 1554 C C . LYS A 1 208 ? -17.405 -2.781 -7.466 1.00 90.50 208 LYS A C 1
ATOM 1556 O O . LYS A 1 208 ? -17.363 -3.957 -7.823 1.00 90.50 208 LYS A O 1
ATOM 1561 N N . LYS A 1 209 ? -16.479 -1.890 -7.835 1.00 88.38 209 LYS A N 1
ATOM 1562 C CA . LYS A 1 209 ? -15.346 -2.232 -8.709 1.00 88.38 209 LYS A CA 1
ATOM 1563 C C . LYS A 1 209 ? -14.425 -3.279 -8.079 1.00 88.38 209 LYS A C 1
ATOM 1565 O O . LYS A 1 209 ? -13.968 -4.189 -8.761 1.00 88.38 209 LYS A O 1
ATOM 1570 N N . PHE A 1 210 ? -14.152 -3.170 -6.780 1.00 87.44 210 PHE A N 1
ATOM 1571 C CA . PHE A 1 210 ? -13.321 -4.147 -6.080 1.00 87.44 210 PHE A CA 1
ATOM 1572 C C . PHE A 1 210 ? -13.965 -5.541 -6.067 1.00 87.44 210 PHE A C 1
ATOM 1574 O O . PHE A 1 210 ? -13.287 -6.527 -6.344 1.00 87.44 210 PHE A O 1
ATOM 1581 N N . ILE A 1 211 ? -15.280 -5.628 -5.845 1.00 88.25 211 ILE A N 1
ATOM 1582 C CA . ILE A 1 211 ? -16.032 -6.889 -5.929 1.00 88.25 211 ILE A CA 1
ATOM 1583 C C . ILE A 1 211 ? -15.904 -7.529 -7.318 1.00 88.25 211 ILE A C 1
ATOM 1585 O O . ILE A 1 211 ? -15.717 -8.740 -7.416 1.00 88.25 211 ILE A O 1
ATOM 1589 N N . GLU A 1 212 ? -15.972 -6.741 -8.392 1.00 87.06 212 GLU A N 1
ATOM 1590 C CA . GLU A 1 212 ? -15.797 -7.239 -9.764 1.00 87.06 212 GLU A CA 1
ATOM 1591 C C . GLU A 1 212 ? -14.397 -7.839 -9.990 1.00 87.06 212 GLU A C 1
ATOM 1593 O O . GLU A 1 212 ? -14.259 -8.919 -10.574 1.00 87.06 212 GLU A O 1
ATOM 1598 N N . VAL A 1 213 ? -13.356 -7.188 -9.461 1.00 85.00 213 VAL A N 1
ATOM 1599 C CA . VAL A 1 213 ? -11.970 -7.685 -9.527 1.00 85.00 213 VAL A CA 1
ATOM 1600 C C . VAL A 1 213 ? -11.821 -8.996 -8.750 1.00 85.00 213 VAL A C 1
ATOM 1602 O O . VAL A 1 213 ? -11.303 -9.973 -9.285 1.00 85.00 213 VAL A O 1
ATOM 1605 N N . VAL A 1 214 ? -12.356 -9.070 -7.529 1.00 83.88 214 VAL A N 1
ATOM 1606 C CA . VAL A 1 214 ? -12.319 -10.299 -6.717 1.00 83.88 214 VAL A CA 1
ATOM 1607 C C . VAL A 1 214 ? -13.089 -11.440 -7.395 1.00 83.88 214 VAL A C 1
ATOM 1609 O O . VAL A 1 214 ? -12.608 -12.572 -7.436 1.00 83.88 214 VAL A O 1
ATOM 1612 N N . LYS A 1 215 ? -14.260 -11.163 -7.986 1.00 83.62 215 LYS A N 1
ATOM 1613 C CA . LYS A 1 215 ? -15.059 -12.155 -8.729 1.00 83.62 215 LYS A CA 1
ATOM 1614 C C . LYS A 1 215 ? -14.361 -12.700 -9.967 1.00 83.62 215 LYS A C 1
ATOM 1616 O O . LYS A 1 215 ? -14.545 -13.868 -10.299 1.00 83.62 215 LYS A O 1
ATOM 1621 N N . SER A 1 216 ? -13.588 -11.862 -10.648 1.00 83.81 216 SER A N 1
ATOM 1622 C CA . SER A 1 216 ? -12.780 -12.271 -11.802 1.00 83.81 216 SER A CA 1
ATOM 1623 C C . SER A 1 216 ? -11.488 -12.990 -11.399 1.00 83.81 216 SER A C 1
ATOM 1625 O O . SER A 1 216 ? -10.713 -13.379 -12.269 1.00 83.81 216 SER A O 1
ATOM 1627 N N . GLY A 1 217 ? -11.283 -13.231 -10.099 1.00 75.81 217 GLY A N 1
ATOM 1628 C CA . GLY A 1 217 ? -10.124 -13.940 -9.567 1.00 75.81 217 GLY A CA 1
ATOM 1629 C C . GLY A 1 217 ? -8.874 -13.072 -9.446 1.00 75.81 217 GLY A C 1
ATOM 1630 O O . GLY A 1 217 ? -7.816 -13.606 -9.132 1.00 75.81 217 GLY A O 1
ATOM 1631 N N . GLY A 1 218 ? -8.988 -11.761 -9.676 1.00 70.44 218 GLY A N 1
ATOM 1632 C CA . GLY A 1 218 ? -7.883 -10.822 -9.544 1.00 70.44 218 GLY A CA 1
ATOM 1633 C C . GLY A 1 218 ? -7.611 -10.474 -8.083 1.00 70.44 218 GLY A C 1
ATOM 1634 O O . GLY A 1 218 ? -8.528 -10.171 -7.314 1.00 70.44 218 GLY A O 1
ATOM 1635 N N . GLY A 1 219 ? -6.337 -10.488 -7.697 1.00 70.00 219 GLY A N 1
ATOM 1636 C CA . GLY A 1 219 ? -5.869 -9.986 -6.409 1.00 70.00 219 GLY A CA 1
ATOM 1637 C C . GLY A 1 219 ? -4.867 -8.841 -6.568 1.00 70.00 219 GLY A C 1
ATOM 1638 O O . GLY A 1 219 ? -4.384 -8.572 -7.667 1.00 70.00 219 GLY A O 1
ATOM 1639 N N . PRO A 1 220 ? -4.470 -8.176 -5.470 1.00 61.81 220 PRO A N 1
ATOM 1640 C CA . PRO A 1 220 ? -3.443 -7.129 -5.502 1.00 61.81 220 PRO A CA 1
ATOM 1641 C C . PRO A 1 220 ? -2.052 -7.595 -5.998 1.00 61.81 220 PRO A C 1
ATOM 1643 O O . PRO A 1 220 ? -1.139 -6.776 -6.058 1.00 61.81 220 PRO A O 1
ATOM 1646 N N . GLY A 1 221 ? -1.878 -8.874 -6.362 1.00 61.62 221 GLY A N 1
ATOM 1647 C CA . GLY A 1 221 ? -0.642 -9.453 -6.902 1.00 61.62 221 GLY A CA 1
ATOM 1648 C C . GLY A 1 221 ? -0.777 -10.184 -8.246 1.00 61.62 221 GLY A C 1
ATOM 1649 O O . GLY A 1 221 ? 0.175 -10.866 -8.625 1.00 61.62 221 GLY A O 1
ATOM 1650 N N . GLY A 1 222 ? -1.913 -10.065 -8.946 1.00 43.78 222 GLY A N 1
ATOM 1651 C CA . GLY A 1 222 ? -2.203 -10.791 -10.193 1.00 43.78 222 GLY A CA 1
ATOM 1652 C C . GLY A 1 222 ? -3.563 -11.463 -10.175 1.00 43.78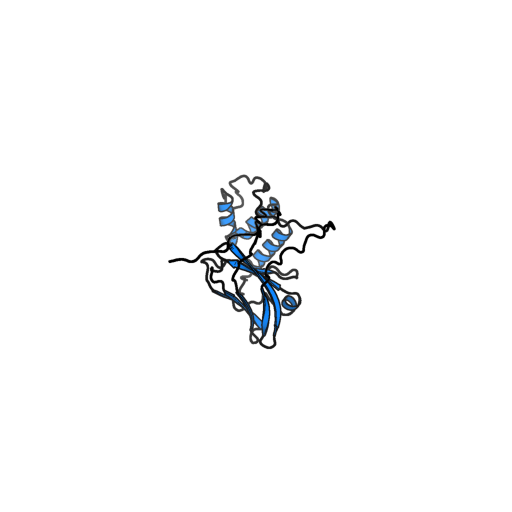 222 GLY A C 1
ATOM 1653 O O . GLY A 1 222 ? -3.942 -11.973 -9.096 1.00 43.78 222 GLY A O 1
#

Solvent-accessible surface area (backbone atoms only — not comparable to full-atom values): 13728 Å² total; per-residue (Å²): 137,90,83,84,87,85,89,88,82,91,88,77,93,77,86,87,74,94,73,80,76,77,78,78,73,82,73,84,71,77,75,36,74,58,45,73,48,45,34,44,39,86,89,76,75,23,27,34,41,36,39,36,20,95,73,7,32,32,34,41,37,34,42,51,84,54,100,53,79,63,55,64,52,74,63,56,94,40,44,47,58,53,77,46,71,72,33,74,90,61,52,74,70,52,23,69,63,39,25,41,35,40,38,32,29,62,83,71,35,49,29,42,30,44,33,30,53,60,49,98,82,28,40,38,45,66,43,76,52,71,85,70,76,77,72,81,84,78,79,85,75,96,70,83,72,77,76,77,82,64,96,66,81,77,72,83,69,73,86,75,71,65,53,36,64,90,61,76,48,23,68,43,72,70,50,35,50,62,46,36,72,35,83,92,33,36,67,58,45,50,51,51,30,56,76,68,63,74,54,58,70,74,56,49,54,52,52,54,53,49,51,54,39,51,74,72,64,42,50,104,82,88

Secondary structure (DSSP, 8-state):
----------------------------------EEEEEE-TTTS-EEEEEE-TT-EEEEEEE-SSSSPPEEEE--S--SEEEEEEE-S--HHHHHT-EEEEEEETTS-EEEEEEEEE-TTSBEEEEEE--PPPPP--------------S-S--------SSBGGGTSB-SHHHHHHHHTSTTTHHHHHHHHHHHT-S-HHHHHHHHHHHHHHHTT--TT-

Radius of gyration: 28.04 Å; Cα contacts (8 Å, |Δi|>4): 302; chains: 1; bounding box: 85×64×75 Å

Mean predicted aligned error: 16.9 Å